Protein AF-A0A952WFM6-F1 (afdb_monomer_lite)

pLDDT: mean 88.0, std 16.61, range [41.28, 98.81]

Foldseek 3Di:
DDDDDDDDDDDDPPDDPPDPPDPDDDPVNVVVVCVVPVPDPPPPPDPPPPPPDPVVVVVVVDQDQLLLLLVLLLLLLVLLVLLLVVLVCVVVVHDCVVSVVVLVVSVVVPVVSPPADNCSSDPVLNPDDSVLSVLLSLLSNQLSLLSVQQNVQDDPGHDDPVSLLLNLLSLLLNVVSCVVSVNPDHPSSVSSLVVSVVVCVVVVHDRQSNDPVSRHHSVCSVVSVVVSVVVVVVVVLVVVLVVLLVVLLVLLLVLLVVCVVCVPDPSVVSLVSNLVSLVVNVVSVHALLDCSNLVSCLVCVVSRDPCCCPPRPRNVRNVVNNVVVVVVVVVVVVVVPPPPVQPPVRVVVCVVCVVHDDDDDDDDD

Secondary structure (DSSP, 8-state):
--PPPP---------------PPPPPHHHHHHHHHHHHT--------------SHHHHHGGGPPPHHHHHHHHHHHHHHHHHHHHHHHHHHTT--GGGTHHHHHHHHHHHHTTSS---GGGSSGGGGS-HHHHHHHHHHHHHHHHHHHHHHTS-TTSPPPHHHHHHHHHHHHHHHHHHHHTT----HHHHHHHHHHHHHHHHHT---GGGSSTTPPPGGGHHHHHHHHHHHHHHHHHHHHHHHHHHHHHHHHHHHHHHHHH-TTS--HHHHHHHHHHHHHHHHTT--TT-HHHHHHHGGGGGGS-HHHHHH-HHHHHHHHHHHHHHHHHHHHHHHHHS-----HHHHHHHHHHTT------PPP-

Radius of gyration: 33.4 Å; chains: 1; bounding box: 87×78×91 Å

Sequence (365 aa):
MPSAPSATASLVEDDVPPDAAEPAPSADALRELTEKFGGNDVSGRISSPRPVSSREDSAVARRTSISLLARRADLCARACDWAIRRHDNQVGGGGFDRVKPEYNMIRDEAATMQPLYVWMIHQETARIARDDWVMLAGCYHNMACAAQLVASFNDGTEAPLDLVELLAEAQSMVRSALGMVEVERDDVQQSLYEWCRDEGRRRRWYLANLSSNEAANPALWGGLKARIAAAADRCEAARSRDKSQQKLLNTIRYHKDQILVDEAADHKRDWTRIESAIQQFLETEGKPSDPRLVDLIVPIADLVPDDLALSAVTFRRILPFVDQRIARENKASQATTGDRAPSPELAEAREMLRGKVAVLIGGEA

Structure (mmCIF, N/CA/C/O backbone):
data_AF-A0A952WFM6-F1
#
_entry.id   AF-A0A952WFM6-F1
#
loop_
_atom_site.group_PDB
_atom_site.id
_atom_site.type_symbol
_atom_site.label_atom_id
_atom_site.label_alt_id
_atom_site.label_comp_id
_atom_site.label_asym_id
_atom_site.label_entity_id
_atom_site.label_seq_id
_atom_site.pdbx_PDB_ins_code
_atom_site.Cartn_x
_atom_site.Cartn_y
_atom_site.Cartn_z
_atom_site.occupancy
_atom_site.B_iso_or_equiv
_atom_site.auth_seq_id
_atom_site.auth_comp_id
_atom_site.auth_asym_id
_atom_site.auth_atom_id
_atom_site.pdbx_PDB_model_num
ATOM 1 N N . MET A 1 1 ? 18.345 52.234 -5.039 1.00 47.91 1 MET A N 1
ATOM 2 C CA . MET A 1 1 ? 16.915 52.283 -5.400 1.00 47.91 1 MET A CA 1
ATOM 3 C C . MET A 1 1 ? 16.796 52.557 -6.891 1.00 47.91 1 MET A C 1
ATOM 5 O O . MET A 1 1 ? 17.027 53.696 -7.278 1.00 47.91 1 MET A O 1
ATOM 9 N N . PRO A 1 2 ? 16.525 51.546 -7.731 1.00 46.44 2 PRO A N 1
ATOM 10 C CA . PRO A 1 2 ? 16.146 51.759 -9.121 1.00 46.44 2 PRO A CA 1
ATOM 11 C C . PRO A 1 2 ? 14.643 51.513 -9.324 1.00 46.44 2 PRO A C 1
ATOM 13 O O . PRO A 1 2 ? 14.087 50.529 -8.839 1.00 46.44 2 PRO A O 1
ATOM 16 N N . SER A 1 3 ? 14.009 52.451 -10.025 1.00 47.97 3 SER A N 1
ATOM 17 C CA . SER A 1 3 ? 12.601 52.452 -10.420 1.00 47.97 3 SER A CA 1
ATOM 18 C C . SER A 1 3 ? 12.262 51.301 -11.367 1.00 47.97 3 SER A C 1
ATOM 20 O O . SER A 1 3 ? 12.980 51.055 -12.335 1.00 47.97 3 SER A O 1
ATOM 22 N N . ALA A 1 4 ? 11.136 50.637 -11.107 1.00 43.59 4 ALA A N 1
ATOM 23 C CA . ALA A 1 4 ? 10.533 49.649 -11.995 1.00 43.59 4 ALA A CA 1
ATOM 24 C C . ALA A 1 4 ? 9.636 50.335 -13.049 1.00 43.59 4 ALA A C 1
ATOM 26 O O . ALA A 1 4 ? 8.930 51.286 -12.702 1.00 43.59 4 ALA A O 1
ATOM 27 N N . PRO A 1 5 ? 9.624 49.874 -14.312 1.00 59.03 5 PRO A N 1
ATOM 28 C CA . PRO A 1 5 ? 8.689 50.358 -15.321 1.00 59.03 5 PRO A CA 1
ATOM 29 C C . PRO A 1 5 ? 7.336 49.629 -15.236 1.00 59.03 5 PRO A C 1
ATOM 31 O O . PRO A 1 5 ? 7.276 48.400 -15.224 1.00 59.03 5 PRO A O 1
ATOM 34 N N . SER A 1 6 ? 6.250 50.408 -15.209 1.00 52.44 6 SER A N 1
ATOM 35 C CA . SER A 1 6 ? 4.871 49.940 -15.400 1.00 52.44 6 SER A CA 1
ATOM 36 C C . SER A 1 6 ? 4.665 49.445 -16.830 1.00 52.44 6 SER A C 1
ATOM 38 O O . SER A 1 6 ? 4.820 50.216 -17.775 1.00 52.44 6 SER A O 1
ATOM 40 N N . ALA A 1 7 ? 4.260 48.185 -16.978 1.00 49.28 7 ALA A N 1
ATOM 41 C CA . ALA A 1 7 ? 3.756 47.630 -18.227 1.00 49.28 7 ALA A CA 1
ATOM 42 C C . ALA A 1 7 ? 2.220 47.643 -18.204 1.00 49.28 7 ALA A C 1
ATOM 44 O O . ALA A 1 7 ? 1.583 46.920 -17.439 1.00 49.28 7 ALA A O 1
ATOM 45 N N . THR A 1 8 ? 1.632 48.502 -19.031 1.00 46.94 8 THR A N 1
ATOM 46 C CA . THR A 1 8 ? 0.207 48.550 -19.361 1.00 46.94 8 THR A CA 1
ATOM 47 C C . THR A 1 8 ? -0.136 47.384 -20.289 1.00 46.94 8 THR A C 1
ATOM 49 O O . THR A 1 8 ? 0.312 47.342 -21.432 1.00 46.94 8 THR A O 1
ATOM 52 N N . ALA A 1 9 ? -0.925 46.429 -19.795 1.00 44.25 9 ALA A N 1
ATOM 53 C CA . ALA A 1 9 ? -1.487 45.352 -20.602 1.00 44.25 9 ALA A CA 1
ATOM 54 C C . ALA A 1 9 ? -2.664 45.893 -21.430 1.00 44.25 9 ALA A C 1
ATOM 56 O O . ALA A 1 9 ? -3.680 46.318 -20.882 1.00 44.25 9 ALA A O 1
ATOM 57 N N . SER A 1 10 ? -2.490 45.900 -22.750 1.00 47.19 10 SER A N 1
ATOM 58 C CA . SER A 1 10 ? -3.531 46.197 -23.731 1.00 47.19 10 SER A CA 1
ATOM 59 C C . SER A 1 10 ? -4.420 44.961 -23.881 1.00 47.19 10 SER A C 1
ATOM 61 O O . SER A 1 10 ? -3.946 43.915 -24.318 1.00 47.19 10 SER A O 1
ATOM 63 N N . LEU A 1 11 ? -5.690 45.079 -23.490 1.00 41.91 11 LEU A N 1
ATOM 64 C CA . LEU A 1 11 ? -6.739 44.106 -23.794 1.00 41.91 11 LEU A CA 1
ATOM 65 C C . LEU A 1 11 ? -6.953 44.090 -25.312 1.00 41.91 11 LEU A C 1
ATOM 67 O O . LEU A 1 11 ? -7.326 45.105 -25.896 1.00 41.91 11 LEU A O 1
ATOM 71 N N . VAL A 1 12 ? -6.655 42.954 -25.935 1.00 50.19 12 VAL A N 1
ATOM 72 C CA . VAL A 1 12 ? -7.069 42.633 -27.301 1.00 50.19 12 VAL A CA 1
ATOM 73 C C . VAL A 1 12 ? -8.461 42.024 -27.177 1.00 50.19 12 VAL A C 1
ATOM 75 O O . VAL A 1 12 ? -8.628 40.998 -26.522 1.00 50.19 12 VAL A O 1
ATOM 78 N N . GLU A 1 13 ? -9.462 42.713 -27.719 1.00 46.69 13 GLU A N 1
ATOM 79 C CA . GLU A 1 13 ? -10.817 42.190 -27.878 1.00 46.69 13 GLU A CA 1
ATOM 80 C C . GLU A 1 13 ? -10.778 41.106 -28.963 1.00 46.69 13 GLU A C 1
ATOM 82 O O . GLU A 1 13 ? -10.537 41.400 -30.134 1.00 46.69 13 GLU A O 1
ATOM 87 N N . ASP A 1 14 ? -10.947 39.848 -28.553 1.00 46.69 14 ASP A N 1
ATOM 88 C CA . ASP A 1 14 ? -11.140 38.723 -29.464 1.00 46.69 14 ASP A CA 1
ATOM 89 C C . ASP A 1 14 ? -12.518 38.844 -30.130 1.00 46.69 14 ASP A C 1
ATOM 91 O O . ASP A 1 14 ? -13.566 38.813 -29.480 1.00 46.69 14 ASP A O 1
ATOM 95 N N . ASP A 1 15 ? -12.481 38.994 -31.450 1.00 49.62 15 ASP A N 1
ATOM 96 C CA . ASP A 1 15 ? -13.613 39.042 -32.367 1.00 49.62 15 ASP A CA 1
ATOM 97 C C . ASP A 1 15 ? -14.261 37.643 -32.421 1.00 49.62 15 ASP A C 1
ATOM 99 O O . ASP A 1 15 ? -13.806 36.742 -33.132 1.00 49.62 15 ASP A O 1
ATOM 103 N N . VAL A 1 16 ? -15.280 37.418 -31.585 1.00 55.66 16 VAL A N 1
ATOM 104 C CA . VAL A 1 16 ? -16.056 36.170 -31.558 1.00 55.66 16 VAL A CA 1
ATOM 105 C C . VAL A 1 16 ? -16.925 36.121 -32.820 1.00 55.66 16 VAL A C 1
ATOM 107 O O . VAL A 1 16 ? -17.821 36.959 -32.963 1.00 55.66 16 VAL A O 1
ATOM 110 N N . PRO A 1 17 ? -16.713 35.159 -33.739 1.00 57.59 17 PRO A N 1
ATOM 111 C CA . PRO A 1 17 ? -17.542 35.051 -34.929 1.00 57.59 17 PRO A CA 1
ATOM 112 C C . PRO A 1 17 ? -18.996 34.765 -34.523 1.00 57.59 17 PRO A C 1
ATOM 114 O O . PRO A 1 17 ? -19.233 33.958 -33.619 1.00 57.59 17 PRO A O 1
ATOM 117 N N . PRO A 1 18 ? -19.977 35.416 -35.170 1.00 55.03 18 PRO A N 1
ATOM 118 C CA . PRO A 1 18 ? -21.377 35.263 -34.823 1.00 55.03 18 PRO A CA 1
ATOM 119 C C . PRO A 1 18 ? -21.823 33.814 -35.025 1.00 55.03 18 PRO A C 1
ATOM 121 O O . PRO A 1 18 ? -21.730 33.266 -36.122 1.00 55.03 18 PRO A O 1
ATOM 124 N N . ASP A 1 19 ? -22.286 33.246 -33.915 1.00 53.94 19 ASP A N 1
ATOM 125 C CA . ASP A 1 19 ? -23.174 32.099 -33.739 1.00 53.94 19 ASP A CA 1
ATOM 126 C C . ASP A 1 19 ? -23.734 31.536 -35.059 1.00 53.94 19 ASP A C 1
ATOM 128 O O . ASP A 1 19 ? -24.763 31.975 -35.584 1.00 53.94 19 ASP A O 1
ATOM 132 N N . ALA A 1 20 ? -23.019 30.559 -35.622 1.00 55.38 20 ALA A N 1
ATOM 133 C CA . ALA A 1 20 ? -23.502 29.752 -36.730 1.00 55.38 20 ALA A CA 1
ATOM 134 C C . ALA A 1 20 ? -24.535 28.765 -36.178 1.00 55.38 20 ALA A C 1
ATOM 136 O O . ALA A 1 20 ? -24.240 27.590 -35.964 1.00 55.38 20 ALA A O 1
ATOM 137 N N . ALA A 1 21 ? -25.741 29.269 -35.914 1.00 58.66 21 ALA A N 1
ATOM 138 C CA . ALA A 1 21 ? -26.891 28.446 -35.588 1.00 58.66 21 ALA A CA 1
ATOM 139 C C . ALA A 1 21 ? -27.056 27.386 -36.684 1.00 58.66 21 ALA A C 1
ATOM 141 O O . ALA A 1 21 ? -27.315 27.716 -37.847 1.00 58.66 21 ALA A O 1
ATOM 142 N N . GLU A 1 22 ? -26.864 26.116 -36.318 1.00 60.34 22 GLU A N 1
ATOM 143 C CA . GLU A 1 22 ? -27.119 24.994 -37.215 1.00 60.34 22 GLU A CA 1
ATOM 144 C C . GLU A 1 22 ? -28.540 25.134 -37.780 1.00 60.34 22 GLU A C 1
ATOM 146 O O . GLU A 1 22 ? -29.498 25.307 -37.014 1.00 60.34 22 GLU A O 1
ATOM 151 N N . PRO A 1 23 ? -28.712 25.109 -39.114 1.00 75.38 23 PRO A N 1
ATOM 152 C CA . PRO A 1 23 ? -30.033 25.213 -39.700 1.00 75.38 23 PRO A CA 1
ATOM 153 C C . PRO A 1 23 ? -30.874 24.030 -39.223 1.00 75.38 23 PRO A C 1
ATOM 155 O O . PRO A 1 23 ? -30.437 22.879 -39.276 1.00 75.38 23 PRO A O 1
ATOM 158 N N . ALA A 1 24 ? -32.089 24.325 -38.758 1.00 75.69 24 ALA A N 1
ATOM 159 C CA . ALA A 1 24 ? -33.035 23.301 -38.343 1.00 75.69 24 ALA A CA 1
ATOM 160 C C . ALA A 1 24 ? -33.171 22.236 -39.450 1.00 75.69 24 ALA A C 1
ATOM 162 O O . ALA A 1 24 ? -33.253 22.597 -40.632 1.00 75.69 24 ALA A O 1
ATOM 163 N N . PRO A 1 25 ? -33.187 20.938 -39.095 1.00 80.12 25 PRO A N 1
ATOM 164 C CA . PRO A 1 25 ? -33.283 19.869 -40.077 1.00 80.12 25 PRO A CA 1
ATOM 165 C C . PRO A 1 25 ? -34.523 20.080 -40.945 1.00 80.12 25 PRO A C 1
ATOM 167 O O . PRO A 1 25 ? -35.609 20.386 -40.444 1.00 80.12 25 PRO A O 1
ATOM 170 N N . SER A 1 26 ? -34.352 19.946 -42.260 1.00 89.00 26 SER A N 1
ATOM 171 C CA . SER A 1 26 ? -35.448 20.155 -43.198 1.00 89.00 26 SER A CA 1
ATOM 172 C C . SER A 1 26 ? -36.565 19.140 -42.949 1.00 89.00 26 SER A C 1
ATOM 174 O O . SER A 1 26 ? -36.329 18.000 -42.536 1.00 89.00 26 SER A O 1
ATOM 176 N N . ALA A 1 27 ? -37.804 19.548 -43.226 1.00 86.12 27 ALA A N 1
ATOM 177 C CA . ALA A 1 27 ? -38.962 18.666 -43.112 1.00 86.12 27 ALA A CA 1
ATOM 178 C C . ALA A 1 27 ? -38.793 17.383 -43.947 1.00 86.12 27 ALA A C 1
ATOM 180 O O . ALA A 1 27 ? -39.256 16.325 -43.529 1.00 86.12 27 ALA A O 1
ATOM 181 N N . ASP A 1 28 ? -38.073 17.459 -45.070 1.00 86.00 28 ASP A N 1
ATOM 182 C CA . ASP A 1 28 ? -37.766 16.308 -45.922 1.00 86.00 28 ASP A CA 1
ATOM 183 C C . ASP A 1 28 ? -36.762 15.349 -45.271 1.00 86.00 28 ASP A C 1
ATOM 185 O O . ASP A 1 28 ? -36.979 14.141 -45.316 1.00 86.00 28 ASP A O 1
ATOM 189 N N . ALA A 1 29 ? -35.738 15.855 -44.570 1.00 83.12 29 ALA A N 1
ATOM 190 C CA . ALA A 1 29 ? -34.803 15.012 -43.819 1.00 83.12 29 ALA A CA 1
ATOM 191 C C . ALA A 1 29 ? -35.505 14.266 -42.671 1.00 83.12 29 ALA A C 1
ATOM 193 O O . ALA A 1 29 ? -35.225 13.095 -42.411 1.00 83.12 29 ALA A O 1
ATOM 194 N N . LEU A 1 30 ? -36.470 14.917 -42.009 1.00 81.62 30 LEU A N 1
ATOM 195 C CA . LEU A 1 30 ? -37.310 14.272 -40.996 1.00 81.62 30 LEU A CA 1
ATOM 196 C C . LEU A 1 30 ? -38.254 13.232 -41.612 1.00 81.62 30 LEU A C 1
ATOM 198 O O . LEU A 1 30 ? -38.471 12.172 -41.019 1.00 81.62 30 LEU A O 1
ATOM 202 N N . ARG A 1 31 ? -38.790 13.495 -42.808 1.00 84.00 31 ARG A N 1
ATOM 203 C CA . ARG A 1 31 ? -39.655 12.556 -43.535 1.00 84.00 31 ARG A CA 1
ATOM 204 C C . ARG A 1 31 ? -38.891 11.315 -43.983 1.00 84.00 31 ARG A C 1
ATOM 206 O O . ARG A 1 31 ? -39.376 10.211 -43.764 1.00 84.00 31 ARG A O 1
ATOM 213 N N . GLU A 1 32 ? -37.677 11.491 -44.499 1.00 85.00 32 GLU A N 1
ATOM 214 C CA . GLU A 1 32 ? -36.798 10.402 -44.930 1.00 85.00 32 GLU A CA 1
ATOM 215 C C . GLU A 1 32 ? -36.368 9.524 -43.743 1.00 85.00 32 GLU A C 1
ATOM 217 O O . GLU A 1 32 ? -36.378 8.297 -43.838 1.00 85.00 32 GLU A O 1
ATOM 222 N N . LEU A 1 33 ? -36.087 10.123 -42.577 1.00 78.50 33 LEU A N 1
ATOM 223 C CA . LEU A 1 33 ? -35.848 9.361 -41.346 1.00 78.50 33 LEU A CA 1
ATOM 224 C C . LEU A 1 33 ? -37.097 8.577 -40.915 1.00 78.50 33 LEU A C 1
ATOM 226 O O . LEU A 1 33 ? -37.006 7.412 -40.531 1.00 78.50 33 LEU A O 1
ATOM 230 N N . THR A 1 34 ? -38.272 9.199 -41.001 1.00 78.62 34 THR A N 1
ATOM 231 C CA . THR A 1 34 ? -39.536 8.574 -40.589 1.00 78.62 34 THR A CA 1
ATOM 232 C C . THR A 1 34 ? -39.931 7.430 -41.524 1.00 78.62 34 THR A C 1
ATOM 234 O O . THR A 1 34 ? -40.381 6.396 -41.044 1.00 78.62 34 THR A O 1
ATOM 237 N N . GLU A 1 35 ? -39.706 7.543 -42.833 1.00 83.75 35 GLU A N 1
ATOM 238 C CA . GLU A 1 35 ? -39.921 6.439 -43.781 1.00 83.75 35 GLU A CA 1
ATOM 239 C C . GLU A 1 35 ? -38.906 5.309 -43.582 1.00 83.75 35 GLU A C 1
ATOM 241 O O . GLU A 1 35 ? -39.266 4.132 -43.616 1.00 83.75 35 GLU A O 1
ATOM 246 N N . LYS A 1 36 ? -37.647 5.651 -43.287 1.00 78.94 36 LYS A N 1
ATOM 247 C CA . LYS A 1 36 ? -36.573 4.672 -43.083 1.00 78.94 36 LYS A CA 1
ATOM 248 C C . LYS A 1 36 ? -36.727 3.856 -41.797 1.00 78.94 36 LYS A C 1
ATOM 250 O O . LYS A 1 36 ? -36.257 2.721 -41.745 1.00 78.94 36 LYS A O 1
ATOM 255 N N . PHE A 1 37 ? -37.392 4.400 -40.776 1.00 70.69 37 PHE A N 1
ATOM 256 C CA . PHE A 1 37 ? -37.612 3.721 -39.491 1.00 70.69 37 PHE A CA 1
ATOM 257 C C . PHE A 1 37 ? -39.075 3.340 -39.210 1.00 70.69 37 PHE A C 1
ATOM 259 O O . PHE A 1 37 ? -39.320 2.506 -38.340 1.00 70.69 37 PHE A O 1
ATOM 266 N N . GLY A 1 38 ? -40.043 3.890 -39.945 1.00 65.06 38 GLY A N 1
ATOM 267 C CA . GLY A 1 38 ? -41.478 3.654 -39.747 1.00 65.06 38 GLY A CA 1
ATOM 268 C C . GLY A 1 38 ? -41.997 2.332 -40.319 1.00 65.06 38 GLY A C 1
ATOM 269 O O . GLY A 1 38 ? -43.093 1.910 -39.964 1.00 65.06 38 GLY A O 1
ATOM 270 N N . GLY A 1 39 ? -41.216 1.665 -41.175 1.00 55.06 39 GLY A N 1
ATOM 271 C CA . GLY A 1 39 ? -41.575 0.384 -41.796 1.00 55.06 39 GLY A CA 1
ATOM 272 C C . GLY A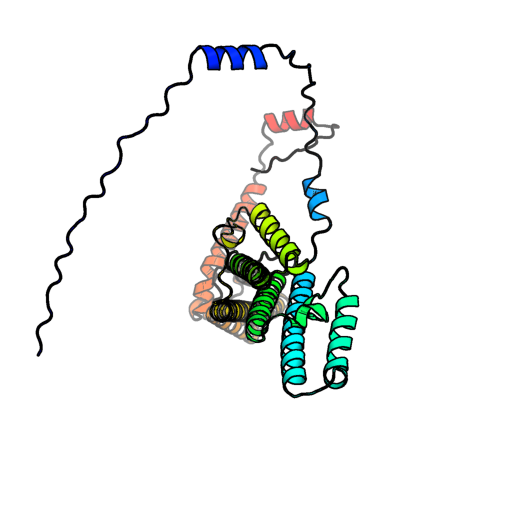 1 39 ? -41.103 -0.867 -41.049 1.00 55.06 39 GLY A C 1
ATOM 273 O O . GLY A 1 39 ? -41.352 -1.975 -41.521 1.00 55.06 39 GLY A O 1
ATOM 274 N N . ASN A 1 40 ? -40.415 -0.734 -39.912 1.00 50.47 40 ASN A N 1
ATOM 275 C CA . ASN A 1 40 ? -40.002 -1.907 -39.150 1.00 50.47 40 ASN A CA 1
ATOM 276 C C . ASN A 1 40 ? -41.183 -2.437 -38.337 1.00 50.47 40 ASN A C 1
ATOM 278 O O . ASN A 1 40 ? -41.489 -1.923 -37.261 1.00 50.47 40 ASN A O 1
ATOM 282 N N . ASP A 1 41 ? -41.780 -3.521 -38.839 1.00 49.53 41 ASP A N 1
ATOM 283 C CA . ASP A 1 41 ? -42.371 -4.567 -38.010 1.00 49.53 41 ASP A CA 1
ATOM 284 C C . ASP A 1 41 ? -41.445 -4.785 -36.811 1.00 49.53 41 ASP A C 1
ATOM 286 O O . ASP A 1 41 ? -40.357 -5.367 -36.917 1.00 49.53 41 ASP A O 1
ATOM 290 N N . VAL A 1 42 ? -41.853 -4.258 -35.658 1.00 47.09 42 VAL A N 1
ATOM 291 C CA . VAL A 1 42 ? -41.215 -4.554 -34.385 1.00 47.09 42 VAL A CA 1
ATOM 292 C C . VAL A 1 42 ? -41.512 -6.022 -34.151 1.00 47.09 42 VAL A C 1
ATOM 294 O O . VAL A 1 42 ? -42.553 -6.382 -33.606 1.00 47.09 42 VAL A O 1
ATOM 297 N N . SER A 1 43 ? -40.613 -6.878 -34.646 1.00 47.00 43 SER A N 1
ATOM 298 C CA . SER A 1 43 ? -40.584 -8.300 -34.346 1.00 47.00 43 SER A CA 1
ATOM 299 C C . SER A 1 43 ? -40.893 -8.433 -32.866 1.00 47.00 43 SER A C 1
ATOM 301 O O . SER A 1 43 ? -40.167 -7.865 -32.044 1.00 47.00 43 SER A O 1
ATOM 303 N N . GLY A 1 44 ? -42.006 -9.104 -32.557 1.00 46.50 44 GLY A N 1
ATOM 304 C CA . GLY A 1 44 ? -42.485 -9.377 -31.210 1.00 46.50 44 GLY A CA 1
ATOM 305 C C . GLY A 1 44 ? -41.486 -10.249 -30.462 1.00 46.50 44 GLY A C 1
ATOM 306 O O . GLY A 1 44 ? -41.753 -11.409 -30.159 1.00 46.50 44 GLY A O 1
ATOM 307 N N . ARG A 1 45 ? -40.310 -9.694 -30.166 1.00 43.41 45 ARG A N 1
ATOM 308 C CA . ARG A 1 45 ? -39.394 -10.184 -29.157 1.00 43.41 45 ARG A CA 1
ATOM 309 C C . ARG A 1 45 ? -40.116 -9.979 -27.849 1.00 43.41 45 ARG A C 1
ATOM 311 O O . ARG A 1 45 ? -40.033 -8.928 -27.229 1.00 43.41 45 ARG A O 1
ATOM 318 N N . ILE A 1 46 ? -40.873 -11.015 -27.508 1.00 45.50 46 ILE A N 1
ATOM 319 C CA . ILE A 1 46 ? -41.059 -11.542 -26.169 1.00 45.50 46 ILE A CA 1
ATOM 320 C C . ILE A 1 46 ? -40.071 -10.836 -25.235 1.00 45.50 46 ILE A C 1
ATOM 322 O O . ILE A 1 46 ? -38.877 -11.149 -25.228 1.00 45.50 46 ILE A O 1
ATOM 326 N N . SER A 1 47 ? -40.572 -9.853 -24.486 1.00 47.41 47 SER A N 1
ATOM 327 C CA . SER A 1 47 ? -39.925 -9.320 -23.291 1.00 47.41 47 SER A CA 1
A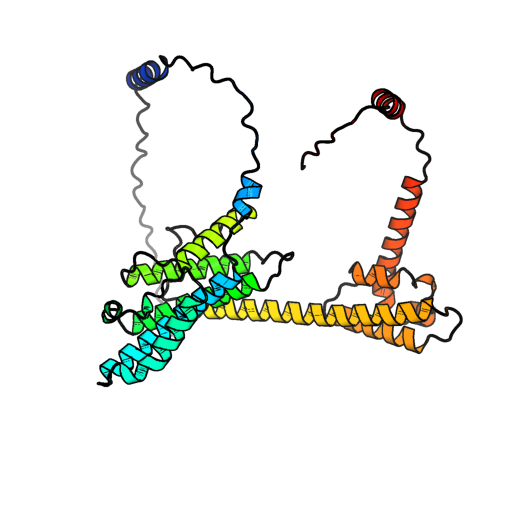TOM 328 C C . SER A 1 47 ? -39.905 -10.431 -22.247 1.00 47.41 47 SER A C 1
ATOM 330 O O . SER A 1 47 ? -40.564 -10.360 -21.216 1.00 47.41 47 SER A O 1
ATOM 332 N N . SER A 1 48 ? -39.183 -11.512 -22.529 1.00 47.69 48 SER A N 1
ATOM 333 C CA . SER A 1 48 ? -38.685 -12.366 -21.476 1.00 47.69 48 SER A CA 1
ATOM 334 C C . SER A 1 48 ? -37.693 -11.488 -20.727 1.00 47.69 48 SER A C 1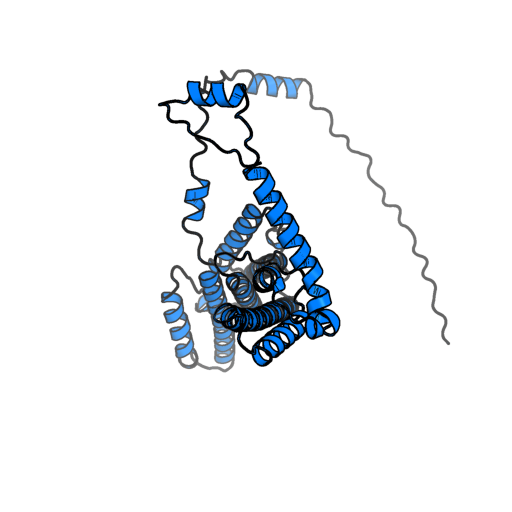
ATOM 336 O O . SER A 1 48 ? -36.750 -11.004 -21.366 1.00 47.69 48 SER A O 1
ATOM 338 N N . PRO A 1 49 ? -37.887 -11.225 -19.422 1.00 49.59 49 PRO A N 1
ATOM 339 C CA . PRO A 1 49 ? -36.844 -10.611 -18.623 1.00 49.59 49 PRO A CA 1
ATOM 340 C C . PRO A 1 49 ? -35.600 -11.451 -18.860 1.00 49.59 49 PRO A C 1
ATOM 342 O O . PRO A 1 49 ? -35.572 -12.645 -18.553 1.00 49.59 49 PRO A O 1
ATOM 345 N N . ARG A 1 50 ? -34.612 -10.850 -19.528 1.00 44.56 50 ARG A N 1
ATOM 346 C CA . ARG A 1 50 ? -33.314 -11.477 -19.706 1.00 44.56 50 ARG A CA 1
ATOM 347 C C . ARG A 1 50 ? -32.885 -11.771 -18.274 1.00 44.56 50 ARG A C 1
ATOM 349 O O . ARG A 1 50 ? -32.812 -10.805 -17.509 1.00 44.56 50 ARG A O 1
ATOM 356 N N . PRO A 1 51 ? -32.726 -13.047 -17.871 1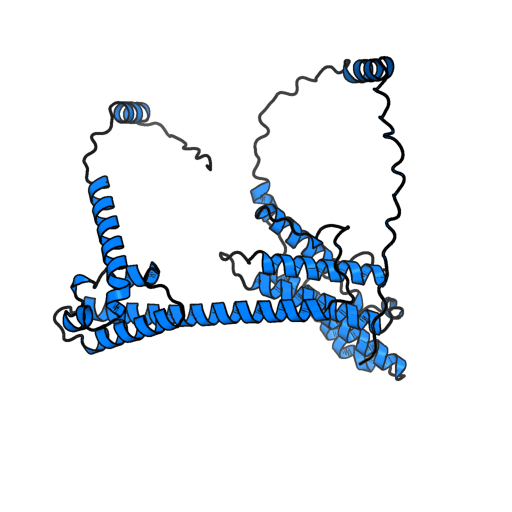.00 49.84 51 PRO A N 1
ATOM 357 C CA . PRO A 1 51 ? -32.291 -13.335 -16.520 1.00 49.84 51 PRO A CA 1
ATOM 358 C C . PRO A 1 51 ? -31.065 -12.465 -16.307 1.00 49.84 51 PRO A C 1
ATOM 360 O O . PRO A 1 51 ? -30.195 -12.417 -17.187 1.00 49.84 51 PRO A O 1
ATOM 363 N N . VAL A 1 52 ? -31.056 -11.703 -15.213 1.00 51.47 52 VAL A N 1
ATOM 364 C CA . VAL A 1 52 ? -29.872 -10.990 -14.740 1.00 51.47 52 VAL A CA 1
ATOM 365 C C . VAL A 1 52 ? -28.902 -12.098 -14.342 1.00 51.47 52 VAL A C 1
ATOM 367 O O . VAL A 1 52 ? -28.778 -12.486 -13.190 1.00 51.47 52 VAL A O 1
ATOM 370 N N . SER A 1 53 ? -28.354 -12.766 -15.355 1.00 46.06 53 SER A N 1
ATOM 371 C CA . SER A 1 53 ? -27.431 -13.867 -15.222 1.00 46.06 53 SER A CA 1
ATOM 372 C C . SER A 1 53 ? -26.217 -13.238 -14.576 1.00 46.06 53 SER A C 1
ATOM 374 O O . SER A 1 53 ? -25.643 -12.350 -15.211 1.00 46.06 53 SER A O 1
ATOM 376 N N . SER A 1 54 ? -25.932 -13.566 -13.313 1.00 50.81 54 SER A N 1
ATOM 377 C CA . SER A 1 54 ? -24.712 -14.236 -12.804 1.00 50.81 54 SER A CA 1
ATOM 378 C C . SER A 1 54 ? -23.377 -14.030 -13.554 1.00 50.81 54 SER A C 1
ATOM 380 O O . SER A 1 54 ? -22.427 -14.798 -13.417 1.00 50.81 54 SER A O 1
ATOM 382 N N . ARG A 1 55 ? -23.278 -12.988 -14.374 1.00 48.41 55 ARG A N 1
ATOM 383 C CA . ARG A 1 55 ? -22.165 -12.653 -15.258 1.00 48.41 55 ARG A CA 1
ATOM 384 C C . ARG A 1 55 ? -21.194 -11.721 -14.549 1.00 48.41 55 ARG A C 1
ATOM 386 O O . ARG A 1 55 ? -20.016 -11.745 -14.883 1.00 48.41 55 ARG A O 1
ATOM 393 N N . GLU A 1 56 ? -21.666 -10.973 -13.552 1.00 51.75 56 GLU A N 1
ATOM 394 C CA . GLU A 1 56 ? -20.800 -10.241 -12.625 1.00 51.75 56 GLU A CA 1
ATOM 395 C C . GLU A 1 56 ? -20.010 -11.219 -11.743 1.00 51.75 56 GLU A C 1
ATOM 397 O O . GLU A 1 56 ? -18.786 -11.118 -11.698 1.00 51.75 56 GLU A O 1
ATOM 402 N N . ASP A 1 57 ? -20.645 -12.272 -11.217 1.00 48.97 57 ASP A N 1
ATOM 403 C CA . ASP A 1 57 ? -19.956 -13.296 -10.411 1.00 48.97 57 ASP A CA 1
ATOM 404 C C . ASP A 1 57 ? -18.925 -14.112 -11.209 1.00 48.97 57 ASP A C 1
ATOM 406 O O . ASP A 1 57 ? -17.882 -14.506 -10.688 1.00 48.97 57 ASP A O 1
ATOM 410 N N . SER A 1 58 ? -19.168 -14.341 -12.505 1.00 48.88 58 SER A N 1
ATOM 411 C CA . SER A 1 58 ? -18.224 -15.062 -13.372 1.00 48.88 58 SER A CA 1
ATOM 412 C C . SER A 1 58 ? -17.088 -14.170 -13.906 1.00 48.88 58 SER A C 1
ATOM 414 O O . SER A 1 58 ? -16.014 -14.674 -14.227 1.00 48.88 58 SER A O 1
ATOM 416 N N . ALA A 1 59 ? -17.274 -12.845 -13.963 1.00 51.91 59 ALA A N 1
ATOM 417 C CA . ALA A 1 59 ? -16.239 -11.897 -14.392 1.00 51.91 59 ALA A CA 1
ATOM 418 C C . ALA A 1 59 ? -15.175 -11.641 -13.310 1.00 51.91 59 ALA A C 1
ATOM 420 O O . ALA A 1 59 ? -14.016 -11.389 -13.637 1.00 51.91 59 ALA A O 1
ATOM 421 N N . VAL A 1 60 ? -15.526 -11.799 -12.029 1.00 53.69 60 VAL A N 1
ATOM 422 C CA . VAL A 1 60 ? -14.551 -11.802 -10.922 1.00 53.69 60 VAL A CA 1
ATOM 423 C C . VAL A 1 60 ? -13.556 -12.972 -11.056 1.00 53.69 60 VAL A C 1
ATOM 425 O O . VAL A 1 60 ? -12.436 -12.910 -10.550 1.00 53.69 60 VAL A O 1
ATOM 428 N N . ALA A 1 61 ? -13.909 -14.026 -11.799 1.00 49.62 61 ALA A N 1
ATOM 429 C CA . ALA A 1 61 ? -13.298 -15.341 -11.662 1.00 49.62 61 ALA A CA 1
ATOM 430 C C . ALA A 1 61 ? -11.860 -15.531 -12.186 1.00 49.62 61 ALA A C 1
ATOM 432 O O . ALA A 1 61 ? -11.330 -16.609 -11.938 1.00 49.62 61 ALA A O 1
ATOM 433 N N . ARG A 1 62 ? -11.179 -14.583 -12.858 1.00 64.56 62 ARG A N 1
ATOM 434 C CA . ARG A 1 62 ? -9.732 -14.735 -13.202 1.00 64.56 62 ARG A CA 1
ATOM 435 C C . ARG A 1 62 ? -8.963 -13.417 -13.324 1.00 64.56 62 ARG A C 1
ATOM 437 O O . ARG A 1 62 ? -8.136 -13.264 -14.222 1.00 64.56 62 ARG A O 1
ATOM 444 N N . ARG A 1 63 ? -9.218 -12.443 -12.451 1.00 81.38 63 ARG A N 1
ATOM 445 C CA . ARG A 1 63 ? -8.393 -11.226 -12.443 1.00 81.38 63 ARG A CA 1
ATOM 446 C C . ARG A 1 63 ? -6.965 -11.595 -12.035 1.00 81.38 63 ARG A C 1
ATOM 448 O O . ARG A 1 63 ? -6.759 -12.260 -11.020 1.00 81.38 63 ARG A O 1
ATOM 455 N N . THR A 1 64 ? -5.978 -11.188 -12.830 1.00 91.00 64 THR A N 1
ATOM 456 C CA . THR A 1 64 ? -4.570 -11.374 -12.467 1.00 91.00 64 THR A CA 1
ATOM 457 C C . THR A 1 64 ? -4.317 -10.683 -11.131 1.00 91.00 64 THR A C 1
ATOM 459 O O . THR A 1 64 ? -4.667 -9.515 -10.961 1.00 91.00 64 THR A O 1
ATOM 462 N N . SER A 1 65 ? -3.726 -11.405 -10.177 1.00 93.81 65 SER A N 1
ATOM 463 C CA . SER A 1 65 ? -3.399 -10.845 -8.865 1.00 93.81 65 SER A CA 1
ATOM 464 C C . SER A 1 65 ? -2.517 -9.604 -9.022 1.00 93.81 65 SER A C 1
ATOM 466 O O . SER A 1 65 ? -1.505 -9.643 -9.728 1.00 93.81 65 SER A O 1
ATOM 468 N N . ILE A 1 66 ? -2.870 -8.521 -8.326 1.00 95.69 66 ILE A N 1
ATOM 469 C CA . ILE A 1 66 ? -2.081 -7.283 -8.322 1.00 95.69 66 ILE A CA 1
ATOM 470 C C . ILE A 1 66 ? -0.643 -7.533 -7.841 1.00 95.69 66 ILE A C 1
ATOM 472 O O . ILE A 1 66 ? 0.294 -6.962 -8.390 1.00 95.69 66 ILE A O 1
ATOM 476 N N . SER A 1 67 ? -0.439 -8.474 -6.914 1.00 95.88 67 SER A N 1
ATOM 477 C CA . SER A 1 67 ? 0.889 -8.890 -6.448 1.00 95.88 67 SER A CA 1
ATOM 478 C C . SER A 1 67 ? 1.729 -9.521 -7.562 1.00 95.88 67 SER A C 1
ATOM 480 O O . SER A 1 67 ? 2.936 -9.296 -7.635 1.00 95.88 67 SER A O 1
ATOM 482 N N . LEU A 1 68 ? 1.106 -10.299 -8.455 1.00 95.88 68 LEU A N 1
ATOM 483 C CA . LEU A 1 68 ? 1.789 -10.858 -9.624 1.00 95.88 68 LEU A CA 1
ATOM 484 C C . LEU A 1 68 ? 2.131 -9.756 -10.634 1.00 95.88 68 LEU A C 1
ATOM 486 O O . LEU A 1 68 ? 3.239 -9.749 -11.166 1.00 95.88 68 LEU A O 1
ATOM 490 N N . LEU A 1 69 ? 1.220 -8.809 -10.870 1.00 97.25 69 LEU A N 1
ATOM 491 C CA . LEU A 1 69 ? 1.478 -7.667 -11.754 1.00 97.25 69 LEU A CA 1
ATOM 492 C C . LEU A 1 69 ? 2.609 -6.773 -11.228 1.00 97.25 69 LEU A C 1
ATOM 494 O O . LEU A 1 69 ? 3.470 -6.378 -12.010 1.00 97.25 69 LEU A O 1
ATOM 498 N N . ALA A 1 70 ? 2.672 -6.535 -9.915 1.00 97.81 70 ALA A N 1
ATOM 499 C CA . ALA A 1 70 ? 3.769 -5.808 -9.279 1.00 97.81 70 ALA A CA 1
ATOM 500 C C . ALA A 1 70 ? 5.123 -6.497 -9.517 1.00 97.81 70 ALA A C 1
ATOM 502 O O . ALA A 1 70 ? 6.081 -5.852 -9.935 1.00 97.81 70 ALA A O 1
ATOM 503 N N . ARG A 1 71 ? 5.190 -7.826 -9.333 1.00 97.94 71 ARG A N 1
ATOM 504 C CA . ARG A 1 71 ? 6.406 -8.615 -9.608 1.00 97.94 71 ARG A CA 1
ATOM 505 C C . ARG A 1 71 ? 6.817 -8.576 -11.081 1.00 97.94 71 ARG A C 1
ATOM 507 O O . ARG A 1 71 ? 8.003 -8.483 -11.378 1.00 97.94 71 ARG A O 1
ATOM 514 N N . ARG A 1 72 ? 5.852 -8.631 -12.005 1.00 98.38 72 ARG A N 1
ATOM 515 C CA . ARG A 1 72 ? 6.121 -8.502 -13.446 1.00 98.38 72 ARG A CA 1
ATOM 516 C C . ARG A 1 72 ? 6.686 -7.121 -13.787 1.00 98.38 72 ARG A C 1
ATOM 518 O O . ARG A 1 72 ? 7.685 -7.044 -14.492 1.00 98.38 72 ARG A O 1
ATOM 525 N N . ALA A 1 73 ? 6.091 -6.055 -13.251 1.00 98.50 73 ALA A N 1
ATOM 526 C CA . ALA A 1 73 ? 6.563 -4.686 -13.450 1.00 98.50 73 ALA A CA 1
ATOM 527 C C . ALA A 1 73 ? 7.976 -4.469 -12.881 1.00 98.50 73 ALA A C 1
ATOM 529 O O . ALA A 1 73 ? 8.797 -3.819 -13.524 1.00 98.50 73 ALA A O 1
ATOM 530 N N . ASP A 1 74 ? 8.283 -5.059 -11.721 1.00 98.56 74 ASP A N 1
ATOM 531 C CA . ASP A 1 74 ? 9.630 -5.035 -11.141 1.00 98.56 74 ASP A CA 1
ATOM 532 C C . ASP A 1 74 ? 10.657 -5.729 -12.049 1.00 98.56 74 ASP A C 1
ATOM 534 O O . ASP A 1 74 ? 11.726 -5.177 -12.320 1.00 98.56 74 ASP A O 1
ATOM 538 N N . LEU A 1 75 ? 10.323 -6.909 -12.584 1.00 98.50 75 LEU A N 1
ATOM 539 C CA . LEU A 1 75 ? 11.204 -7.605 -13.519 1.00 98.50 75 LEU A CA 1
ATOM 540 C C . LEU A 1 75 ? 11.444 -6.777 -14.793 1.00 98.50 75 LEU A C 1
ATOM 542 O O . LEU A 1 75 ? 12.575 -6.717 -15.272 1.00 98.50 75 LEU A O 1
ATOM 546 N N . CYS A 1 76 ? 10.416 -6.098 -15.310 1.00 98.56 76 CYS A N 1
ATOM 547 C CA . CYS A 1 76 ? 10.544 -5.162 -16.428 1.00 98.56 76 CYS A CA 1
ATOM 548 C C . CYS A 1 76 ? 11.471 -3.979 -16.094 1.00 98.56 76 CYS A C 1
ATOM 550 O O . CYS A 1 76 ? 12.313 -3.626 -16.918 1.00 98.56 76 CYS A O 1
ATOM 552 N N . ALA A 1 77 ? 11.390 -3.411 -14.884 1.00 98.62 77 ALA A N 1
ATOM 553 C CA . ALA A 1 77 ? 12.303 -2.354 -14.437 1.00 98.62 77 ALA A CA 1
ATOM 554 C C . ALA A 1 77 ? 13.762 -2.840 -14.423 1.00 98.62 77 ALA A C 1
ATOM 556 O O . ALA A 1 77 ? 14.636 -2.215 -15.025 1.00 98.62 77 ALA A O 1
ATOM 557 N N . ARG A 1 78 ? 14.013 -4.016 -13.831 1.00 98.50 78 ARG A N 1
ATOM 558 C CA . ARG A 1 78 ? 15.344 -4.648 -13.818 1.00 98.50 78 ARG A CA 1
ATOM 559 C C . ARG A 1 78 ? 15.845 -4.995 -15.221 1.00 98.50 78 ARG A C 1
ATOM 561 O O . ARG A 1 78 ? 17.049 -4.942 -15.472 1.00 98.50 78 ARG A O 1
ATOM 568 N N . ALA A 1 79 ? 14.943 -5.330 -16.140 1.00 98.38 79 ALA A N 1
ATOM 569 C CA . ALA A 1 79 ? 15.276 -5.577 -17.537 1.00 98.38 79 ALA A CA 1
ATOM 570 C C . ALA A 1 79 ? 15.679 -4.297 -18.285 1.00 98.38 79 ALA A C 1
ATOM 572 O O . ALA A 1 79 ? 16.625 -4.341 -19.074 1.00 98.38 79 ALA A O 1
ATOM 573 N N . CYS A 1 80 ? 15.050 -3.155 -17.993 1.00 98.44 80 CYS A N 1
ATOM 574 C CA . CYS A 1 80 ? 15.526 -1.852 -18.464 1.00 98.44 80 CYS A CA 1
ATOM 575 C C . CYS A 1 80 ? 16.919 -1.529 -17.897 1.00 98.44 80 CYS A C 1
ATOM 577 O O . CYS A 1 80 ? 17.808 -1.148 -18.654 1.00 98.44 80 CYS A O 1
ATOM 579 N N . ASP A 1 81 ? 17.156 -1.759 -16.600 1.00 98.44 81 ASP A N 1
ATOM 580 C CA . ASP A 1 81 ? 18.479 -1.547 -15.990 1.00 98.44 81 ASP A CA 1
ATOM 581 C C . ASP A 1 81 ? 19.568 -2.420 -16.632 1.00 98.44 81 ASP A C 1
ATOM 583 O O . ASP A 1 81 ? 20.692 -1.971 -16.874 1.00 98.44 81 ASP A O 1
ATOM 587 N N . TRP A 1 82 ? 19.241 -3.677 -16.941 1.00 98.12 82 TRP A N 1
ATOM 588 C CA . TRP A 1 82 ? 20.124 -4.557 -17.701 1.00 98.12 82 TRP A CA 1
ATOM 589 C C . TRP A 1 82 ? 20.392 -4.016 -19.112 1.00 98.12 82 TRP A C 1
ATOM 591 O O . TRP A 1 82 ? 21.534 -4.064 -19.572 1.00 98.12 82 TRP A O 1
ATOM 601 N N . ALA A 1 83 ? 19.384 -3.460 -19.791 1.00 98.00 83 ALA A N 1
ATOM 602 C CA . ALA A 1 83 ? 19.550 -2.872 -21.120 1.00 98.00 83 ALA A CA 1
ATOM 603 C C . ALA A 1 83 ? 20.500 -1.659 -21.099 1.00 98.00 83 ALA A C 1
ATOM 605 O O . ALA A 1 83 ? 21.348 -1.549 -21.989 1.00 98.00 83 ALA A O 1
ATOM 606 N N . ILE A 1 84 ? 20.446 -0.826 -20.048 1.00 97.94 84 ILE A N 1
ATOM 607 C CA . ILE A 1 84 ? 21.412 0.263 -19.802 1.00 97.94 84 ILE A CA 1
ATOM 608 C C . ILE A 1 84 ? 22.825 -0.310 -19.658 1.00 97.94 84 ILE A C 1
ATOM 610 O O . ILE A 1 84 ? 23.740 0.110 -20.364 1.00 97.94 84 ILE A O 1
ATOM 614 N N . ARG A 1 85 ? 23.012 -1.321 -18.796 1.00 97.69 85 ARG A N 1
ATOM 615 C CA . ARG A 1 85 ? 24.326 -1.961 -18.593 1.00 97.69 85 ARG A CA 1
ATOM 616 C C . ARG A 1 85 ? 24.863 -2.608 -19.868 1.00 97.69 85 ARG A C 1
ATOM 618 O O . ARG A 1 85 ? 26.061 -2.526 -20.139 1.00 97.69 85 ARG A O 1
ATOM 625 N N . ARG A 1 86 ? 23.998 -3.233 -20.674 1.00 97.00 86 ARG A N 1
ATOM 626 C CA . ARG A 1 86 ? 24.364 -3.782 -21.987 1.00 97.00 86 ARG A CA 1
ATOM 627 C C . ARG A 1 86 ? 24.851 -2.680 -22.924 1.00 97.00 86 ARG A C 1
ATOM 629 O O . ARG A 1 86 ? 25.887 -2.874 -23.556 1.00 97.00 86 ARG A O 1
ATOM 636 N N . HIS A 1 87 ? 24.125 -1.565 -23.007 1.00 96.44 87 HIS A N 1
ATOM 637 C CA . HIS A 1 87 ? 24.506 -0.414 -23.824 1.00 96.44 87 HIS A CA 1
ATOM 638 C C . HIS A 1 87 ? 25.877 0.129 -23.397 1.00 96.44 87 HIS A C 1
ATOM 640 O O . HIS A 1 87 ? 26.785 0.222 -24.221 1.00 96.44 87 HIS A O 1
ATOM 646 N N . ASP A 1 88 ? 26.067 0.372 -22.098 1.00 96.75 88 ASP A N 1
ATOM 647 C CA . ASP A 1 88 ? 27.327 0.873 -21.535 1.00 96.75 88 ASP A CA 1
ATOM 648 C C . ASP A 1 88 ? 28.498 -0.089 -21.816 1.00 96.75 88 ASP A C 1
ATOM 650 O O . ASP A 1 88 ? 29.586 0.330 -22.216 1.00 96.75 88 ASP A O 1
ATOM 654 N N . ASN A 1 89 ? 28.268 -1.401 -21.690 1.00 96.44 89 ASN A N 1
ATOM 655 C CA . ASN A 1 89 ? 29.260 -2.422 -22.021 1.00 96.44 89 ASN A CA 1
ATOM 656 C C . ASN A 1 89 ? 29.612 -2.435 -23.519 1.00 96.44 89 ASN A C 1
ATOM 658 O O . ASN A 1 89 ? 30.786 -2.580 -23.849 1.00 96.44 89 ASN A O 1
ATOM 662 N N . GLN A 1 90 ? 28.638 -2.264 -24.418 1.00 95.00 90 GLN A N 1
ATOM 663 C CA . GLN A 1 90 ? 28.878 -2.207 -25.867 1.00 95.00 90 GLN A CA 1
ATOM 664 C C . GLN A 1 90 ? 29.669 -0.961 -26.274 1.00 95.00 90 GLN A C 1
ATOM 666 O O . GLN A 1 90 ? 30.630 -1.077 -27.033 1.00 95.00 90 GLN A O 1
ATOM 671 N N . VAL A 1 91 ? 29.317 0.211 -25.734 1.00 95.81 91 VAL A N 1
ATOM 672 C CA . VAL A 1 91 ? 30.062 1.464 -25.955 1.00 95.81 91 VAL A CA 1
ATOM 673 C C . VAL A 1 91 ? 31.504 1.334 -25.456 1.00 95.81 91 VAL A C 1
ATOM 675 O O . VAL A 1 91 ? 32.433 1.807 -26.106 1.00 95.81 91 VAL A O 1
ATOM 678 N N . GLY A 1 92 ? 31.714 0.616 -24.350 1.00 97.00 92 GLY A N 1
ATOM 679 C CA . GLY A 1 92 ? 33.039 0.276 -23.828 1.00 97.00 92 GLY A CA 1
ATOM 680 C C . GLY A 1 92 ? 33.793 -0.828 -24.588 1.00 97.00 92 GLY A C 1
ATOM 681 O O . GLY A 1 92 ? 34.836 -1.273 -24.109 1.00 97.00 92 GLY A O 1
ATOM 682 N N . GLY A 1 93 ? 33.281 -1.318 -25.724 1.00 97.38 93 GLY A N 1
ATOM 683 C CA . GLY A 1 93 ? 33.905 -2.386 -26.521 1.00 97.38 93 GLY A CA 1
ATOM 684 C C . GLY A 1 93 ? 33.803 -3.790 -25.908 1.00 97.38 93 GLY A C 1
ATOM 685 O O . GLY A 1 93 ? 34.510 -4.709 -26.322 1.00 97.38 93 GLY A O 1
ATOM 686 N N . GLY A 1 94 ? 32.951 -3.975 -24.901 1.00 97.19 94 GLY A N 1
ATOM 687 C CA . GLY A 1 94 ? 32.693 -5.258 -24.261 1.00 97.19 94 GLY A CA 1
ATOM 688 C C . GLY A 1 94 ? 31.750 -6.153 -25.071 1.00 97.19 94 GLY A C 1
ATOM 689 O O . GLY A 1 94 ? 30.782 -5.699 -25.679 1.00 97.19 94 GLY A O 1
ATOM 690 N N . GLY A 1 95 ? 32.002 -7.464 -25.037 1.00 96.00 95 GLY A N 1
ATOM 691 C CA . GLY A 1 95 ? 31.120 -8.477 -25.626 1.00 96.00 95 GLY A CA 1
ATOM 692 C C . GLY A 1 95 ? 29.921 -8.840 -24.739 1.00 96.00 95 GLY A C 1
ATOM 693 O O . GLY A 1 95 ? 29.886 -8.511 -23.550 1.00 96.00 95 GLY A O 1
ATOM 694 N N . PHE A 1 96 ? 28.952 -9.567 -25.308 1.00 95.56 96 PHE A N 1
ATOM 695 C CA . PHE A 1 96 ? 27.733 -10.019 -24.615 1.00 95.56 96 PHE A CA 1
ATOM 696 C C . PHE A 1 96 ? 28.013 -10.941 -23.418 1.00 95.56 96 PHE A C 1
ATOM 698 O O . PHE A 1 96 ? 27.262 -10.924 -22.446 1.00 95.56 96 PHE A O 1
ATOM 705 N N . ASP A 1 97 ? 29.114 -11.698 -23.439 1.00 97.50 97 ASP A N 1
ATOM 706 C CA . ASP A 1 97 ? 29.459 -12.645 -22.369 1.00 97.50 97 ASP A CA 1
ATOM 707 C C . ASP A 1 97 ? 29.556 -11.992 -20.983 1.00 97.50 97 ASP A C 1
ATOM 709 O O . ASP A 1 97 ? 29.262 -12.642 -19.982 1.00 97.50 97 ASP A O 1
ATOM 713 N N . ARG A 1 98 ? 29.880 -10.692 -20.914 1.00 97.25 98 ARG A N 1
ATOM 714 C CA . ARG A 1 98 ? 29.928 -9.932 -19.654 1.00 97.25 98 ARG A CA 1
ATOM 715 C C . ARG A 1 98 ? 28.554 -9.695 -19.025 1.00 97.25 98 ARG A C 1
ATOM 717 O O . ARG A 1 98 ? 28.457 -9.639 -17.807 1.00 97.25 98 ARG A O 1
ATOM 724 N N . VAL A 1 99 ? 27.503 -9.572 -19.837 1.00 97.25 99 VAL A N 1
ATOM 725 C CA . VAL A 1 99 ? 26.125 -9.278 -19.384 1.00 97.25 99 VAL A CA 1
ATOM 726 C C . VAL A 1 99 ? 25.190 -10.491 -19.473 1.00 97.25 99 VAL A C 1
ATOM 728 O O . VAL A 1 99 ? 24.033 -10.431 -19.051 1.00 97.25 99 VAL A O 1
ATOM 731 N N . LYS A 1 100 ? 25.691 -11.612 -20.007 1.00 97.25 100 LYS A N 1
ATOM 732 C CA . LYS A 1 100 ? 24.969 -12.878 -20.175 1.00 97.25 100 LYS A CA 1
ATOM 733 C C . LYS A 1 100 ? 24.467 -13.506 -18.863 1.00 97.25 100 LYS A C 1
ATOM 735 O O . LYS A 1 100 ? 23.359 -14.043 -18.888 1.00 97.25 100 LYS A O 1
ATOM 740 N N . PRO A 1 101 ? 25.200 -13.466 -17.728 1.00 98.12 101 PRO A N 1
ATOM 741 C CA . PRO A 1 101 ? 24.688 -14.020 -16.473 1.00 98.12 101 PRO A CA 1
ATOM 742 C C . PRO A 1 101 ? 23.380 -13.354 -16.027 1.00 98.12 101 PRO A C 1
ATOM 744 O O . PRO A 1 101 ? 22.400 -14.047 -15.769 1.00 98.12 101 PRO A O 1
ATOM 747 N N . GLU A 1 102 ? 23.330 -12.019 -16.030 1.00 97.56 102 GLU A N 1
ATOM 748 C CA . GLU A 1 102 ? 22.124 -11.260 -15.672 1.00 97.56 102 GLU A CA 1
ATOM 749 C C . GLU A 1 102 ? 20.978 -11.480 -16.668 1.00 97.56 102 GLU A C 1
ATOM 751 O O . GLU A 1 102 ? 19.827 -11.626 -16.260 1.00 97.56 102 GLU A O 1
ATOM 756 N N . TYR A 1 103 ? 21.288 -11.577 -17.965 1.00 97.75 103 TYR A N 1
ATOM 757 C CA . TYR A 1 103 ? 20.307 -11.932 -18.995 1.00 97.75 103 TYR A CA 1
ATOM 758 C C . TYR A 1 103 ? 19.617 -13.268 -18.684 1.00 97.75 103 TYR A C 1
ATOM 760 O O . TYR A 1 103 ? 18.389 -13.358 -18.716 1.00 97.75 103 TYR A O 1
ATOM 768 N N . ASN A 1 104 ? 20.403 -14.301 -18.353 1.00 98.06 104 ASN A N 1
ATOM 769 C CA . ASN A 1 104 ? 19.862 -15.615 -18.012 1.00 98.06 104 ASN A CA 1
ATOM 770 C C . ASN A 1 104 ? 18.989 -15.541 -16.755 1.00 98.06 104 ASN A C 1
ATOM 772 O O . ASN A 1 104 ? 17.906 -16.112 -16.755 1.00 98.06 104 ASN A O 1
ATOM 776 N N . MET A 1 105 ? 19.408 -14.789 -15.730 1.00 98.38 105 MET A N 1
ATOM 777 C CA . MET A 1 105 ? 18.607 -14.598 -14.516 1.00 98.38 105 MET A CA 1
ATOM 778 C C . MET A 1 105 ? 17.235 -13.983 -14.820 1.00 98.38 105 MET A C 1
ATOM 780 O O . MET A 1 105 ? 16.222 -14.508 -14.365 1.00 98.38 105 MET A O 1
ATOM 784 N N . ILE A 1 106 ? 17.184 -12.911 -15.619 1.00 98.38 106 ILE A N 1
ATOM 785 C CA . ILE A 1 106 ? 15.922 -12.246 -15.987 1.00 98.38 106 ILE A CA 1
ATOM 786 C C . ILE A 1 106 ? 15.026 -13.191 -16.790 1.00 98.38 106 ILE A C 1
ATOM 788 O O . ILE A 1 106 ? 13.828 -13.287 -16.523 1.00 98.38 106 ILE A O 1
ATOM 792 N N . ARG A 1 107 ? 15.600 -13.912 -17.759 1.00 97.88 107 ARG A N 1
ATOM 793 C CA . ARG A 1 107 ? 14.870 -14.882 -18.583 1.00 97.88 107 ARG A CA 1
ATOM 794 C C . ARG A 1 107 ? 14.286 -16.017 -17.739 1.00 97.88 107 ARG A C 1
ATOM 796 O O . ARG A 1 107 ? 13.116 -16.362 -17.902 1.00 97.88 107 ARG A O 1
ATOM 803 N N . ASP A 1 108 ? 15.091 -16.596 -16.856 1.00 98.06 108 ASP A N 1
ATOM 804 C CA . ASP A 1 108 ? 14.684 -17.724 -16.022 1.00 98.06 108 ASP A CA 1
ATOM 805 C C . ASP A 1 108 ? 13.615 -17.282 -15.004 1.00 98.06 108 ASP A C 1
ATOM 807 O O . ASP A 1 108 ? 12.637 -17.995 -14.785 1.00 98.06 108 ASP A O 1
ATOM 811 N N . GLU A 1 109 ? 13.717 -16.066 -14.457 1.00 98.00 109 GLU A N 1
ATOM 812 C CA . GLU A 1 109 ? 12.681 -15.494 -13.595 1.00 98.00 109 GLU A CA 1
ATOM 813 C C . GLU A 1 109 ? 11.379 -15.209 -14.364 1.00 98.00 109 GLU A C 1
ATOM 815 O O . GLU A 1 109 ? 10.295 -15.558 -13.886 1.00 98.00 109 GLU A O 1
ATOM 820 N N . ALA A 1 110 ? 11.459 -14.660 -15.582 1.00 97.69 110 ALA A N 1
ATOM 821 C CA . ALA A 1 110 ? 10.297 -14.430 -16.446 1.00 97.69 110 ALA A CA 1
ATOM 822 C C . ALA A 1 110 ? 9.529 -15.726 -16.754 1.00 97.69 110 ALA A C 1
ATOM 824 O O . ALA A 1 110 ? 8.296 -15.724 -16.836 1.00 97.69 110 ALA A O 1
ATOM 825 N N . ALA A 1 111 ? 10.234 -16.854 -16.879 1.00 97.25 111 ALA A N 1
ATOM 826 C CA . ALA A 1 111 ? 9.622 -18.165 -17.086 1.00 97.25 111 ALA A CA 1
ATOM 827 C C . ALA A 1 111 ? 8.729 -18.604 -15.906 1.00 97.25 111 ALA A C 1
ATOM 829 O O . ALA A 1 111 ? 7.776 -19.354 -16.107 1.00 97.25 111 ALA A O 1
ATOM 830 N N . THR A 1 112 ? 8.964 -18.091 -14.692 1.00 97.44 112 THR A N 1
ATOM 831 C CA . THR A 1 112 ? 8.135 -18.390 -13.507 1.00 97.44 112 THR A CA 1
ATOM 832 C C . THR A 1 112 ? 6.826 -17.593 -13.442 1.00 97.44 112 THR A C 1
ATOM 834 O O . THR A 1 112 ? 5.970 -17.887 -12.609 1.00 97.44 112 THR A O 1
ATOM 837 N N . MET A 1 113 ? 6.649 -16.585 -14.306 1.00 96.38 113 MET A N 1
ATOM 838 C CA . MET A 1 113 ? 5.532 -15.627 -14.258 1.00 96.38 113 MET A CA 1
ATOM 839 C C . MET A 1 113 ? 4.710 -15.592 -15.554 1.00 96.38 113 MET A C 1
ATOM 841 O O . MET A 1 113 ? 4.102 -14.567 -15.870 1.00 96.38 113 MET A O 1
ATOM 845 N N . GLN A 1 114 ? 4.674 -16.694 -16.308 1.00 92.75 114 GLN A N 1
ATOM 846 C CA . GLN A 1 114 ? 4.003 -16.765 -17.610 1.00 92.75 114 GLN A CA 1
ATOM 847 C C . GLN A 1 114 ? 2.474 -16.526 -17.537 1.00 92.75 114 GLN A C 1
ATOM 849 O O . GLN A 1 114 ? 1.847 -16.888 -16.539 1.00 92.75 114 GLN A O 1
ATOM 854 N N . PRO A 1 115 ? 1.852 -15.919 -18.571 1.00 93.81 115 PRO A N 1
ATOM 855 C CA . PRO A 1 115 ? 2.492 -15.330 -19.750 1.00 93.81 115 PRO A CA 1
ATOM 856 C C . PRO A 1 115 ? 3.189 -14.005 -19.397 1.00 93.81 115 PRO A C 1
ATOM 858 O O . PRO A 1 115 ? 2.574 -13.116 -18.809 1.00 93.81 115 PRO A O 1
ATOM 861 N N . LEU A 1 116 ? 4.478 -13.890 -19.724 1.00 96.06 116 LEU A N 1
ATOM 862 C CA . LEU A 1 116 ? 5.244 -12.650 -19.593 1.00 96.06 116 LEU A CA 1
ATOM 863 C C . LEU A 1 116 ? 6.274 -12.574 -20.717 1.00 96.06 116 LEU A C 1
ATOM 865 O O . LEU A 1 116 ? 7.160 -13.427 -20.810 1.00 96.06 116 LEU A O 1
ATOM 869 N N . TYR A 1 117 ? 6.161 -11.528 -21.530 1.00 95.81 117 TYR A N 1
ATOM 870 C CA . TYR A 1 117 ? 7.109 -11.207 -22.585 1.00 95.81 117 TYR A CA 1
ATOM 871 C C . TYR A 1 117 ? 7.981 -10.021 -22.157 1.00 95.81 117 TYR A C 1
ATOM 873 O O . TYR A 1 117 ? 7.497 -8.900 -22.029 1.00 95.81 117 TYR A O 1
ATOM 881 N N . VAL A 1 118 ? 9.270 -10.271 -21.910 1.00 96.88 118 VAL A N 1
ATOM 882 C CA . VAL A 1 118 ? 10.228 -9.247 -21.459 1.00 96.88 118 VAL A CA 1
ATOM 883 C C . VAL A 1 118 ? 10.984 -8.707 -22.670 1.00 96.88 118 VAL A C 1
ATOM 885 O O . VAL A 1 118 ? 12.128 -9.070 -22.924 1.00 96.88 118 VAL A O 1
ATOM 888 N N . TRP A 1 119 ? 10.342 -7.843 -23.451 1.00 97.38 119 TRP A N 1
ATOM 889 C CA . TRP A 1 119 ? 10.909 -7.337 -24.706 1.00 97.38 119 TRP A CA 1
ATOM 890 C C . TRP A 1 119 ? 12.238 -6.579 -24.513 1.00 97.38 119 TRP A C 1
ATOM 892 O O . TRP A 1 119 ? 13.091 -6.592 -25.400 1.00 97.38 119 TRP A O 1
ATOM 902 N N . MET A 1 120 ? 12.472 -5.990 -23.334 1.00 97.94 120 MET A N 1
ATOM 903 C CA . MET A 1 120 ? 13.669 -5.198 -23.021 1.00 97.94 120 MET A CA 1
ATOM 904 C C . MET A 1 120 ? 14.982 -5.972 -23.207 1.00 97.94 120 MET A C 1
ATOM 906 O O . MET A 1 120 ? 15.996 -5.377 -23.577 1.00 97.94 120 MET A O 1
ATOM 910 N N . ILE A 1 121 ? 14.971 -7.297 -22.997 1.00 96.69 121 ILE A N 1
ATOM 911 C CA . ILE A 1 121 ? 16.182 -8.125 -23.104 1.00 96.69 121 ILE A CA 1
ATOM 912 C C . ILE A 1 121 ? 16.535 -8.548 -24.540 1.00 96.69 121 ILE A C 1
ATOM 914 O O . ILE A 1 121 ? 17.561 -9.196 -24.763 1.00 96.69 121 ILE A O 1
ATOM 918 N N . HIS A 1 122 ? 15.712 -8.192 -25.530 1.00 94.38 122 HIS A N 1
ATOM 919 C CA . HIS A 1 122 ? 15.916 -8.592 -26.921 1.00 94.38 122 HIS A CA 1
ATOM 920 C C . HIS A 1 122 ? 17.028 -7.784 -27.610 1.00 94.38 122 HIS A C 1
ATOM 922 O O . HIS A 1 122 ? 17.425 -6.699 -27.185 1.00 94.38 122 HIS A O 1
ATOM 928 N N . GLN A 1 123 ? 17.593 -8.327 -28.689 1.00 88.56 123 GLN A N 1
ATOM 929 C CA . GLN A 1 123 ? 18.666 -7.658 -29.435 1.00 88.56 123 GLN A CA 1
ATOM 930 C C . GLN A 1 123 ? 18.159 -6.448 -30.232 1.00 88.56 123 GLN A C 1
ATOM 932 O O . GLN A 1 123 ? 18.858 -5.444 -30.333 1.00 88.56 123 GLN A O 1
ATOM 937 N N . GLU A 1 124 ? 16.931 -6.520 -30.742 1.00 87.69 124 GLU A N 1
ATOM 938 C CA . GLU A 1 124 ? 16.299 -5.490 -31.581 1.00 87.69 124 GLU A CA 1
ATOM 939 C C . GLU A 1 124 ? 16.097 -4.153 -30.850 1.00 87.69 124 GLU A C 1
ATOM 941 O O . GLU A 1 124 ? 15.985 -3.098 -31.470 1.00 87.69 124 GLU A O 1
ATOM 946 N N . THR A 1 125 ? 16.142 -4.168 -29.517 1.00 89.31 125 THR A N 1
ATOM 947 C CA . THR A 1 125 ? 16.014 -2.973 -28.678 1.00 89.31 125 THR A CA 1
ATOM 948 C C . THR A 1 125 ? 17.305 -2.151 -28.588 1.00 89.31 125 THR A C 1
ATOM 950 O O . THR A 1 125 ? 17.329 -1.108 -27.940 1.00 89.31 125 THR A O 1
ATOM 953 N N . ALA A 1 126 ? 18.387 -2.575 -29.256 1.00 84.88 126 ALA A N 1
ATOM 954 C CA . ALA A 1 126 ? 19.664 -1.855 -29.279 1.00 84.88 126 ALA A CA 1
ATOM 955 C C . ALA A 1 126 ? 19.576 -0.444 -29.899 1.00 84.88 126 ALA A C 1
ATOM 957 O O . ALA A 1 126 ? 20.478 0.361 -29.685 1.00 84.88 126 ALA A O 1
ATOM 958 N N . ARG A 1 127 ? 18.499 -0.137 -30.639 1.00 93.06 127 ARG A N 1
ATOM 959 C CA . ARG A 1 127 ? 18.240 1.192 -31.223 1.00 93.06 127 ARG A CA 1
ATOM 960 C C . ARG A 1 127 ? 17.791 2.254 -30.211 1.00 93.06 127 ARG A C 1
ATOM 962 O O . ARG A 1 127 ? 17.867 3.436 -30.522 1.00 93.06 127 ARG A O 1
ATOM 969 N N . ILE A 1 128 ? 17.310 1.845 -29.036 1.00 96.44 128 ILE A N 1
ATOM 970 C CA . ILE A 1 128 ? 16.800 2.762 -28.007 1.00 96.44 128 ILE A CA 1
ATOM 971 C C . ILE A 1 128 ? 17.980 3.462 -27.327 1.00 96.44 128 ILE A C 1
ATOM 973 O O . ILE A 1 128 ? 18.950 2.804 -26.929 1.00 96.44 128 ILE A O 1
ATOM 977 N N . ALA A 1 129 ? 17.902 4.789 -27.194 1.00 97.06 129 ALA A N 1
ATOM 978 C CA . ALA A 1 129 ? 18.961 5.573 -26.580 1.00 97.06 129 ALA A CA 1
ATOM 979 C C . ALA A 1 129 ? 19.083 5.267 -25.082 1.00 97.06 129 ALA A C 1
ATOM 981 O O . ALA A 1 129 ? 18.129 4.879 -24.406 1.00 97.06 129 ALA A O 1
ATOM 982 N N . ARG A 1 130 ? 20.286 5.463 -24.536 1.00 96.88 130 ARG A N 1
ATOM 983 C CA . ARG A 1 130 ? 20.567 5.210 -23.118 1.00 96.88 130 ARG A CA 1
ATOM 984 C C . ARG A 1 130 ? 19.637 5.991 -22.184 1.00 96.88 130 ARG A C 1
ATOM 986 O O . ARG A 1 130 ? 19.161 5.432 -21.200 1.00 96.88 130 ARG A O 1
ATOM 993 N N . ASP A 1 131 ? 19.379 7.257 -22.491 1.00 98.06 131 ASP A N 1
ATOM 994 C CA . ASP A 1 131 ? 18.549 8.122 -21.646 1.00 98.06 131 ASP A CA 1
ATOM 995 C C . ASP A 1 131 ? 17.074 7.693 -21.659 1.00 98.06 131 ASP A C 1
ATOM 997 O O . ASP A 1 131 ? 16.419 7.713 -20.614 1.00 98.06 131 ASP A O 1
ATOM 1001 N N . ASP A 1 132 ? 16.578 7.184 -22.792 1.00 98.25 132 ASP A N 1
ATOM 1002 C CA . ASP A 1 132 ? 15.237 6.599 -22.884 1.00 98.25 132 ASP A CA 1
ATOM 1003 C C . ASP A 1 132 ? 15.122 5.337 -22.020 1.00 98.25 132 ASP A C 1
ATOM 1005 O O . ASP A 1 132 ? 14.111 5.130 -21.345 1.00 98.25 132 ASP A O 1
ATOM 1009 N N . TRP A 1 133 ? 16.178 4.515 -21.961 1.00 98.06 133 TRP A N 1
ATOM 1010 C CA . TRP A 1 133 ? 16.222 3.373 -21.047 1.00 98.06 133 TRP A CA 1
ATOM 1011 C C . TRP A 1 133 ? 16.196 3.784 -19.577 1.00 98.06 133 TRP A C 1
ATOM 1013 O O . TRP A 1 133 ? 15.500 3.145 -18.789 1.00 98.06 133 TRP A O 1
ATOM 1023 N N . VAL A 1 134 ? 16.923 4.841 -19.200 1.00 98.50 134 VAL A N 1
ATOM 1024 C CA . VAL A 1 134 ? 16.907 5.383 -17.829 1.00 98.50 134 VAL A CA 1
ATOM 1025 C C . VAL A 1 134 ? 15.496 5.836 -17.453 1.00 98.50 134 VAL A C 1
ATOM 1027 O O . VAL A 1 134 ? 15.007 5.513 -16.368 1.00 98.50 134 VAL A O 1
ATOM 1030 N N . MET A 1 135 ? 14.816 6.541 -18.358 1.00 98.56 135 MET A N 1
ATOM 1031 C CA . MET A 1 135 ? 13.430 6.962 -18.165 1.00 98.56 135 MET A CA 1
ATOM 1032 C C . MET A 1 135 ? 12.485 5.760 -18.031 1.00 98.56 135 MET A C 1
ATOM 1034 O O . MET A 1 135 ? 11.707 5.703 -17.077 1.00 98.56 135 MET A O 1
ATOM 1038 N N . LEU A 1 136 ? 12.568 4.777 -18.935 1.00 98.44 136 LEU A N 1
ATOM 1039 C CA . LEU A 1 136 ? 11.753 3.559 -18.887 1.00 98.44 136 LEU A CA 1
ATOM 1040 C C . LEU A 1 136 ? 11.973 2.775 -17.589 1.00 98.44 136 LEU A C 1
ATOM 1042 O O . LEU A 1 136 ? 10.995 2.368 -16.962 1.00 98.44 136 LEU A O 1
ATOM 1046 N N . ALA A 1 137 ? 13.224 2.595 -17.156 1.00 98.62 137 ALA A N 1
ATOM 1047 C CA . ALA A 1 137 ? 13.551 1.945 -15.888 1.00 98.62 137 ALA A CA 1
ATOM 1048 C C . ALA A 1 137 ? 12.864 2.653 -14.709 1.00 98.62 137 ALA A C 1
ATOM 1050 O O . ALA A 1 137 ? 12.200 2.007 -13.897 1.00 98.62 137 ALA A O 1
ATOM 1051 N N . GLY A 1 138 ? 12.937 3.989 -14.666 1.00 98.56 138 GLY A N 1
ATOM 1052 C CA . GLY A 1 138 ? 12.247 4.806 -13.668 1.00 98.56 138 GLY A CA 1
ATOM 1053 C C . GLY A 1 138 ? 10.722 4.647 -13.695 1.00 98.56 138 GLY A C 1
ATOM 1054 O O . GLY A 1 138 ? 10.098 4.488 -12.643 1.00 98.56 138 GLY A O 1
ATOM 1055 N N . CYS A 1 139 ? 10.115 4.630 -14.885 1.00 98.75 139 CYS A N 1
ATOM 1056 C CA . CYS A 1 139 ? 8.669 4.463 -15.054 1.00 98.75 139 CYS A CA 1
ATOM 1057 C C . CYS A 1 139 ? 8.192 3.073 -14.600 1.00 98.75 139 CYS A C 1
ATOM 1059 O O . CYS A 1 139 ? 7.247 2.978 -13.815 1.00 98.75 139 CYS A O 1
ATOM 1061 N N . TYR A 1 140 ? 8.865 1.998 -15.031 1.00 98.75 140 TYR A N 1
ATOM 1062 C CA . TYR A 1 140 ? 8.538 0.633 -14.601 1.00 98.75 140 TYR A CA 1
ATOM 1063 C C . TYR A 1 140 ? 8.746 0.440 -13.101 1.00 98.75 140 TYR A C 1
ATOM 1065 O O . TYR A 1 140 ? 7.909 -0.181 -12.449 1.00 98.75 140 TYR A O 1
ATOM 1073 N N . HIS A 1 141 ? 9.813 1.009 -12.533 1.00 98.75 141 HIS A N 1
ATOM 1074 C CA . HIS A 1 141 ? 10.060 0.947 -11.096 1.00 98.75 141 HIS A CA 1
ATOM 1075 C C . HIS A 1 141 ? 8.938 1.628 -10.300 1.00 98.75 141 HIS A C 1
ATOM 1077 O O . HIS A 1 141 ? 8.423 1.053 -9.343 1.00 98.75 141 HIS A O 1
ATOM 1083 N N . ASN A 1 142 ? 8.498 2.818 -10.719 1.00 98.81 142 ASN A N 1
ATOM 1084 C CA . ASN A 1 142 ? 7.359 3.495 -10.096 1.00 98.81 142 ASN A CA 1
ATOM 1085 C C . ASN A 1 142 ? 6.077 2.659 -10.199 1.00 98.81 142 ASN A C 1
ATOM 1087 O O . ASN A 1 142 ? 5.355 2.519 -9.214 1.00 98.81 142 ASN A O 1
ATOM 1091 N N . MET A 1 143 ? 5.814 2.067 -11.366 1.00 98.69 143 MET A N 1
ATOM 1092 C CA . MET A 1 143 ? 4.659 1.194 -11.578 1.00 98.69 143 MET A CA 1
ATOM 1093 C C . MET A 1 143 ? 4.701 -0.041 -10.666 1.00 98.69 143 MET A C 1
ATOM 1095 O O . MET A 1 143 ? 3.689 -0.377 -10.051 1.00 98.69 143 MET A O 1
ATOM 1099 N N . ALA A 1 144 ? 5.869 -0.670 -10.511 1.00 98.62 144 ALA A N 1
ATOM 1100 C CA . ALA A 1 144 ? 6.074 -1.799 -9.608 1.00 98.62 144 ALA A CA 1
ATOM 1101 C C . ALA A 1 144 ? 5.837 -1.417 -8.140 1.00 98.62 144 ALA A C 1
ATOM 1103 O O . ALA A 1 144 ? 5.066 -2.082 -7.446 1.00 98.62 144 ALA A O 1
ATOM 1104 N N . CYS A 1 145 ? 6.436 -0.314 -7.682 1.00 98.62 145 CYS A N 1
ATOM 1105 C CA . CYS A 1 145 ? 6.290 0.181 -6.315 1.00 98.62 145 CYS A CA 1
ATOM 1106 C C . CYS A 1 145 ? 4.836 0.559 -5.993 1.00 98.62 145 CYS A C 1
ATOM 1108 O O . CYS A 1 145 ? 4.314 0.155 -4.954 1.00 98.62 145 CYS A O 1
ATOM 1110 N N . ALA A 1 146 ? 4.149 1.278 -6.887 1.00 98.50 146 ALA A N 1
ATOM 1111 C CA . ALA A 1 146 ? 2.739 1.620 -6.702 1.00 98.50 146 ALA A CA 1
ATOM 1112 C C . ALA A 1 146 ? 1.851 0.364 -6.665 1.00 98.50 146 ALA A C 1
ATOM 1114 O O . ALA A 1 146 ? 0.998 0.236 -5.786 1.00 98.50 146 ALA A O 1
ATOM 1115 N N . ALA A 1 147 ? 2.087 -0.601 -7.561 1.00 98.00 147 ALA A N 1
ATOM 1116 C CA . ALA A 1 147 ? 1.341 -1.856 -7.580 1.00 98.00 147 ALA A CA 1
ATOM 1117 C C . ALA A 1 147 ? 1.576 -2.671 -6.300 1.00 98.00 147 ALA A C 1
ATOM 1119 O O . ALA A 1 147 ? 0.634 -3.236 -5.751 1.00 98.00 147 ALA A O 1
ATOM 1120 N N . GLN A 1 148 ? 2.807 -2.690 -5.782 1.00 97.62 148 GLN A N 1
ATOM 1121 C CA . GLN A 1 148 ? 3.139 -3.360 -4.526 1.00 97.62 148 GLN A CA 1
ATOM 1122 C C . GLN A 1 148 ? 2.484 -2.683 -3.314 1.00 97.62 148 GLN A C 1
ATOM 1124 O O . GLN A 1 148 ? 2.006 -3.376 -2.415 1.00 97.62 148 GLN A O 1
ATOM 1129 N N . LEU A 1 149 ? 2.406 -1.347 -3.296 1.00 97.25 149 LEU A N 1
ATOM 1130 C CA . LEU A 1 149 ? 1.668 -0.620 -2.262 1.00 97.25 149 LEU A CA 1
ATOM 1131 C C . LEU A 1 149 ? 0.186 -0.972 -2.286 1.00 97.25 149 LEU A C 1
ATOM 1133 O O . LEU A 1 149 ? -0.362 -1.315 -1.244 1.00 97.25 149 LEU A O 1
ATOM 1137 N N . VAL A 1 150 ? -0.450 -0.978 -3.453 1.00 97.19 150 VAL A N 1
ATOM 1138 C CA . VAL A 1 150 ? -1.851 -1.400 -3.582 1.00 97.19 150 VAL A CA 1
ATOM 1139 C C . VAL A 1 150 ? -2.030 -2.860 -3.146 1.00 97.19 150 VAL A C 1
ATOM 1141 O O . VAL A 1 150 ? -2.932 -3.158 -2.369 1.00 97.19 150 VAL A O 1
ATOM 1144 N N . ALA A 1 151 ? -1.133 -3.758 -3.562 1.00 95.62 151 ALA A N 1
ATOM 1145 C CA . ALA A 1 151 ? -1.158 -5.179 -3.208 1.00 95.62 151 ALA A CA 1
ATOM 1146 C C . ALA A 1 151 ? -0.984 -5.461 -1.708 1.00 95.62 151 ALA A C 1
ATOM 1148 O O . ALA A 1 151 ? -1.367 -6.522 -1.224 1.00 95.62 151 ALA A O 1
ATOM 1149 N N . SER A 1 152 ? -0.378 -4.532 -0.970 1.00 95.00 152 SER A N 1
ATOM 1150 C CA . SER A 1 152 ? -0.141 -4.678 0.467 1.00 95.00 152 SER A CA 1
ATOM 1151 C C . SER A 1 152 ? -1.384 -4.430 1.336 1.00 95.00 152 SER A C 1
ATOM 1153 O O . SER A 1 152 ? -1.331 -4.606 2.556 1.00 95.00 152 SER A O 1
ATOM 1155 N N . PHE A 1 153 ? -2.500 -4.037 0.720 1.00 93.81 153 PHE A N 1
ATOM 1156 C CA . PHE A 1 153 ? -3.824 -4.070 1.326 1.00 93.81 153 PHE A CA 1
ATOM 1157 C C . PHE A 1 153 ? -4.425 -5.452 1.020 1.00 93.81 153 PHE A C 1
ATOM 1159 O O . PHE A 1 153 ? -4.791 -5.742 -0.115 1.00 93.81 153 PHE A O 1
ATOM 1166 N N . ASN A 1 154 ? -4.393 -6.336 2.027 1.00 76.69 154 ASN A N 1
ATOM 1167 C CA . ASN A 1 154 ? -4.788 -7.749 1.937 1.00 76.69 154 ASN A CA 1
ATOM 1168 C C . ASN A 1 154 ? -6.254 -7.945 1.508 1.00 76.69 154 ASN A C 1
ATOM 1170 O O . ASN A 1 154 ? -7.065 -7.025 1.602 1.00 76.69 154 ASN A O 1
ATOM 1174 N N . ASP A 1 155 ? -6.611 -9.190 1.169 1.00 62.09 155 ASP A N 1
ATOM 1175 C CA . ASP A 1 155 ? -7.996 -9.632 0.970 1.00 62.09 155 ASP A CA 1
ATOM 1176 C C . ASP A 1 155 ? -8.860 -9.264 2.193 1.00 62.09 155 ASP A C 1
ATOM 1178 O O . ASP A 1 155 ? -8.760 -9.869 3.260 1.00 62.09 155 ASP A O 1
ATOM 1182 N N . GLY A 1 156 ? -9.673 -8.217 2.048 1.00 69.12 156 GLY A N 1
ATOM 1183 C CA . GLY A 1 156 ? -10.558 -7.687 3.090 1.00 69.12 156 GLY A CA 1
ATOM 1184 C C . GLY A 1 156 ? -10.351 -6.205 3.402 1.00 69.12 156 GLY A C 1
ATOM 1185 O O . GLY A 1 156 ? -11.296 -5.554 3.842 1.00 69.12 156 GLY A O 1
ATOM 1186 N N . THR A 1 157 ? -9.171 -5.645 3.115 1.00 85.62 157 THR A N 1
ATOM 1187 C CA . THR A 1 157 ? -8.936 -4.200 3.224 1.00 85.62 157 THR A CA 1
ATOM 1188 C C . THR A 1 157 ? -8.778 -3.608 1.838 1.00 85.62 157 THR A C 1
ATOM 1190 O O . THR A 1 157 ? -7.876 -3.948 1.082 1.00 85.62 157 THR A O 1
ATOM 1193 N N . GLU A 1 158 ? -9.663 -2.685 1.503 1.00 91.94 158 GLU A N 1
ATOM 1194 C CA . GLU A 1 158 ? -9.622 -1.985 0.232 1.00 91.94 158 GLU A CA 1
ATOM 1195 C C . GLU A 1 158 ? -8.487 -0.952 0.202 1.00 91.94 158 GLU A C 1
ATOM 1197 O O . GLU A 1 158 ? -8.383 -0.114 1.097 1.00 91.94 158 GLU A O 1
ATOM 1202 N N . ALA A 1 159 ? -7.637 -0.994 -0.833 1.00 94.19 159 ALA A N 1
ATOM 1203 C CA . ALA A 1 159 ? -6.618 0.035 -1.041 1.00 94.19 159 ALA A CA 1
ATOM 1204 C C . ALA A 1 159 ? -7.278 1.424 -1.187 1.00 94.19 159 ALA A C 1
ATOM 1206 O O . ALA A 1 159 ? -8.221 1.543 -1.974 1.00 94.19 159 ALA A O 1
ATOM 1207 N N . PRO A 1 160 ? -6.803 2.464 -0.483 1.00 96.44 160 PRO A N 1
ATOM 1208 C CA . PRO A 1 160 ? -7.300 3.832 -0.625 1.00 96.44 160 PRO A CA 1
ATOM 1209 C C . PRO A 1 160 ? -7.234 4.373 -2.064 1.00 96.44 160 PRO A C 1
ATOM 1211 O O . PRO A 1 160 ? -6.385 3.954 -2.855 1.00 96.44 160 PRO A O 1
ATOM 1214 N N . LEU A 1 161 ? -8.121 5.323 -2.395 1.00 97.00 161 LEU A N 1
ATOM 1215 C CA . LEU A 1 161 ? -8.201 5.942 -3.728 1.00 97.00 161 LEU A CA 1
ATOM 1216 C C . LEU A 1 161 ? -6.869 6.571 -4.156 1.00 97.00 161 LEU A C 1
ATOM 1218 O O . LEU A 1 161 ? -6.424 6.315 -5.270 1.00 97.00 161 LEU A O 1
ATOM 1222 N N . ASP A 1 162 ? -6.201 7.314 -3.270 1.00 97.94 162 ASP A N 1
ATOM 1223 C CA . ASP A 1 162 ? -4.943 8.008 -3.580 1.00 97.94 162 ASP A CA 1
ATOM 1224 C C . ASP A 1 162 ? -3.832 7.043 -4.032 1.00 97.94 162 ASP A C 1
ATOM 1226 O O . ASP A 1 162 ? -3.023 7.375 -4.897 1.00 97.94 162 ASP A O 1
ATOM 1230 N N . LEU A 1 163 ? -3.808 5.813 -3.509 1.00 98.19 163 LEU A N 1
ATOM 1231 C CA . LEU A 1 163 ? -2.858 4.786 -3.949 1.00 98.19 163 LEU A CA 1
ATOM 1232 C C . LEU A 1 163 ? -3.208 4.206 -5.322 1.00 98.19 163 LEU A C 1
ATOM 1234 O O . LEU A 1 163 ? -2.312 3.924 -6.121 1.00 98.19 163 LEU A O 1
ATOM 1238 N N . VAL A 1 164 ? -4.500 4.029 -5.610 1.00 97.94 164 VAL A N 1
ATOM 1239 C CA . VAL A 1 164 ? -4.961 3.563 -6.925 1.00 97.94 164 VAL A CA 1
ATOM 1240 C C . VAL A 1 164 ? -4.741 4.640 -7.990 1.00 97.94 164 VAL A C 1
ATOM 1242 O O . VAL A 1 164 ? -4.359 4.306 -9.110 1.00 97.94 164 VAL A O 1
ATOM 1245 N N . GLU A 1 165 ? -4.889 5.919 -7.641 1.00 98.19 165 GLU A N 1
ATOM 1246 C CA . GLU A 1 165 ? -4.521 7.054 -8.493 1.00 98.19 165 GLU A CA 1
ATOM 1247 C C . GLU A 1 165 ? -3.019 7.068 -8.798 1.00 98.19 165 GLU A C 1
ATOM 1249 O O . GLU A 1 165 ? -2.643 7.189 -9.962 1.00 98.19 165 GLU A O 1
ATOM 1254 N N . LEU A 1 166 ? -2.153 6.851 -7.798 1.00 98.50 166 LEU A N 1
ATOM 1255 C CA . LEU A 1 166 ? -0.704 6.737 -8.020 1.00 98.50 166 LEU A CA 1
ATOM 1256 C C . LEU A 1 166 ? -0.349 5.581 -8.966 1.00 98.50 166 LEU A C 1
ATOM 1258 O O . LEU A 1 166 ? 0.528 5.729 -9.817 1.00 98.50 166 LEU A O 1
ATOM 1262 N N . LEU A 1 167 ? -1.031 4.438 -8.848 1.00 98.56 167 LEU A N 1
ATOM 1263 C CA . LEU A 1 167 ? -0.845 3.316 -9.769 1.00 98.56 167 LEU A CA 1
ATOM 1264 C C . LEU A 1 167 ? -1.342 3.650 -11.185 1.00 98.56 167 LEU A C 1
ATOM 1266 O O . LEU A 1 167 ? -0.657 3.337 -12.161 1.00 98.56 167 LEU A O 1
ATOM 1270 N N . ALA A 1 168 ? -2.497 4.312 -11.304 1.00 98.44 168 ALA A N 1
ATOM 1271 C CA . ALA A 1 168 ? -3.043 4.754 -12.583 1.00 98.44 168 ALA A CA 1
ATOM 1272 C C . ALA A 1 168 ? -2.115 5.768 -13.278 1.00 98.44 168 ALA A C 1
ATOM 1274 O O . ALA A 1 168 ? -1.909 5.674 -14.488 1.00 98.44 168 ALA A O 1
ATOM 1275 N N . GLU A 1 169 ? -1.517 6.695 -12.529 1.00 98.62 169 GLU A N 1
ATOM 1276 C CA . GLU A 1 169 ? -0.507 7.638 -13.018 1.00 98.62 169 GLU A CA 1
ATOM 1277 C C . GLU A 1 169 ? 0.756 6.896 -13.485 1.00 98.62 169 GLU A C 1
ATOM 1279 O O . GLU A 1 169 ? 1.223 7.112 -14.604 1.00 98.62 169 GLU A O 1
ATOM 1284 N N . ALA A 1 170 ? 1.262 5.951 -12.683 1.00 98.62 170 ALA A N 1
ATOM 1285 C CA . ALA A 1 170 ? 2.468 5.187 -12.998 1.00 98.62 170 ALA A CA 1
ATOM 1286 C C . ALA A 1 170 ? 2.332 4.326 -14.265 1.00 98.62 170 ALA A C 1
ATOM 1288 O O . ALA A 1 170 ? 3.219 4.352 -15.119 1.00 98.62 170 ALA A O 1
ATOM 1289 N N . GLN A 1 171 ? 1.218 3.604 -14.442 1.00 98.44 171 GLN A N 1
ATOM 1290 C CA . GLN A 1 171 ? 1.000 2.820 -15.667 1.00 98.44 171 GLN A CA 1
ATOM 1291 C C . GLN A 1 171 ? 0.828 3.718 -16.903 1.00 98.44 171 GLN A C 1
ATOM 1293 O O . GLN A 1 171 ? 1.302 3.382 -17.988 1.00 98.44 171 GLN A O 1
ATOM 1298 N N . SER A 1 172 ? 0.205 4.891 -16.738 1.00 98.31 172 SER A N 1
ATOM 1299 C CA . SER A 1 172 ? 0.023 5.865 -17.820 1.00 98.31 172 SER A CA 1
ATOM 1300 C C . SER A 1 172 ? 1.367 6.446 -18.253 1.00 98.31 172 SER A C 1
ATOM 1302 O O . SER A 1 172 ? 1.607 6.656 -19.438 1.00 98.31 172 SER A O 1
ATOM 1304 N N . MET A 1 173 ? 2.278 6.623 -17.296 1.00 98.50 173 MET A N 1
ATOM 1305 C CA . MET A 1 173 ? 3.640 7.078 -17.537 1.00 98.50 173 MET A CA 1
ATOM 1306 C C . MET A 1 173 ? 4.443 6.057 -18.349 1.00 98.50 173 MET A C 1
ATOM 1308 O O . MET A 1 173 ? 5.111 6.436 -19.310 1.00 98.50 173 MET A O 1
ATOM 1312 N N . VAL A 1 174 ? 4.325 4.764 -18.020 1.00 98.50 174 VAL A N 1
ATOM 1313 C CA . VAL A 1 174 ? 4.910 3.679 -18.826 1.00 98.50 174 VAL A CA 1
ATOM 1314 C C . VAL A 1 174 ? 4.322 3.688 -20.237 1.00 98.50 174 VAL A C 1
ATOM 1316 O O . VAL A 1 174 ? 5.085 3.671 -21.196 1.00 98.50 174 VAL A O 1
ATOM 1319 N N . ARG A 1 175 ? 2.995 3.802 -20.390 1.00 98.06 175 ARG A N 1
ATOM 1320 C CA . ARG A 1 175 ? 2.337 3.897 -21.706 1.00 98.06 175 ARG A CA 1
ATOM 1321 C C . ARG A 1 175 ? 2.906 5.040 -22.554 1.00 98.06 175 ARG A C 1
ATOM 1323 O O . ARG A 1 175 ? 3.244 4.829 -23.714 1.00 98.06 175 ARG A O 1
ATOM 1330 N N . SER A 1 176 ? 3.047 6.233 -21.975 1.00 97.94 176 SER A N 1
ATOM 1331 C CA . SER A 1 176 ? 3.639 7.389 -22.659 1.00 97.94 176 SER A CA 1
ATOM 1332 C C . SER A 1 176 ? 5.103 7.147 -23.041 1.00 97.94 176 SER A C 1
ATOM 1334 O O . SER A 1 176 ? 5.497 7.444 -24.167 1.00 97.94 176 SER A O 1
ATOM 1336 N N . ALA A 1 177 ? 5.903 6.575 -22.134 1.00 98.12 177 ALA A N 1
ATOM 1337 C CA . ALA A 1 177 ? 7.306 6.252 -22.391 1.00 98.12 177 ALA A CA 1
ATOM 1338 C C . ALA A 1 177 ? 7.469 5.216 -23.517 1.00 98.12 177 ALA A C 1
ATOM 1340 O O . ALA A 1 177 ? 8.355 5.362 -24.354 1.00 98.12 177 ALA A O 1
ATOM 1341 N N . LEU A 1 178 ? 6.595 4.205 -23.579 1.00 97.88 178 LEU A N 1
ATOM 1342 C CA . LEU A 1 178 ? 6.579 3.204 -24.653 1.00 97.88 178 LEU A CA 1
ATOM 1343 C C . LEU A 1 178 ? 6.288 3.833 -26.021 1.00 97.88 178 LEU A C 1
ATOM 1345 O O . LEU A 1 178 ? 6.940 3.482 -27.002 1.00 97.88 178 LEU A O 1
ATOM 1349 N N . GLY A 1 179 ? 5.377 4.810 -26.075 1.00 97.44 179 GLY A N 1
ATOM 1350 C CA . GLY A 1 179 ? 5.096 5.571 -27.293 1.00 97.44 179 GLY A CA 1
ATOM 1351 C C . GLY A 1 179 ? 6.309 6.352 -27.813 1.00 97.44 179 GLY A C 1
ATOM 1352 O O . GLY A 1 179 ? 6.508 6.426 -29.021 1.00 97.44 179 GLY A O 1
ATOM 1353 N N . MET A 1 180 ? 7.158 6.874 -26.918 1.00 97.25 180 MET A N 1
ATOM 1354 C CA . MET A 1 180 ? 8.385 7.594 -27.296 1.00 97.25 180 MET A CA 1
ATOM 1355 C C . MET A 1 180 ? 9.450 6.687 -27.926 1.00 97.25 180 MET A C 1
ATOM 1357 O O . MET A 1 180 ? 10.225 7.153 -28.754 1.00 97.25 180 MET A O 1
ATOM 1361 N N . VAL A 1 181 ? 9.481 5.402 -27.555 1.00 97.50 181 VAL A N 1
ATOM 1362 C CA . VAL A 1 181 ? 10.433 4.407 -28.087 1.00 97.50 181 VAL A CA 1
ATOM 1363 C C . VAL A 1 181 ? 9.816 3.477 -29.140 1.00 97.50 181 VAL A C 1
ATOM 1365 O O . VAL A 1 181 ? 10.402 2.445 -29.471 1.00 97.50 181 VAL A O 1
ATOM 1368 N N . GLU A 1 182 ? 8.636 3.830 -29.660 1.00 96.38 182 GLU A N 1
ATOM 1369 C CA . GLU A 1 182 ? 7.904 3.078 -30.689 1.00 96.38 182 GLU A CA 1
ATOM 1370 C C . GLU A 1 182 ? 7.614 1.614 -30.303 1.00 96.38 182 GLU A C 1
ATOM 1372 O O . GLU A 1 182 ? 7.680 0.707 -31.137 1.00 96.38 182 GLU A O 1
ATOM 1377 N N . VAL A 1 183 ? 7.307 1.356 -29.028 1.00 96.12 183 VAL A N 1
ATOM 1378 C CA . VAL A 1 183 ? 6.841 0.041 -28.568 1.00 96.12 183 VAL A CA 1
ATOM 1379 C C . VAL A 1 183 ? 5.320 0.064 -28.497 1.00 96.12 183 VAL A C 1
ATOM 1381 O O . VAL A 1 183 ? 4.734 0.694 -27.622 1.00 96.12 183 VAL A O 1
ATOM 1384 N N . GLU A 1 184 ? 4.675 -0.636 -29.429 1.00 92.50 184 GLU A N 1
ATOM 1385 C CA . GLU A 1 184 ? 3.214 -0.604 -29.577 1.00 92.50 184 GLU A CA 1
ATOM 1386 C C . GLU A 1 184 ? 2.469 -1.287 -28.426 1.00 92.50 184 GLU A C 1
ATOM 1388 O O . GLU A 1 184 ? 1.348 -0.899 -28.091 1.00 92.50 184 GLU A O 1
ATOM 1393 N N . ARG A 1 185 ? 3.060 -2.333 -27.838 1.00 93.75 185 ARG A N 1
ATOM 1394 C CA . ARG A 1 185 ? 2.374 -3.179 -26.863 1.00 93.75 185 ARG A CA 1
ATOM 1395 C C . ARG A 1 185 ? 3.303 -3.682 -25.770 1.00 93.75 185 ARG A C 1
ATOM 1397 O O . ARG A 1 185 ? 4.325 -4.302 -26.048 1.00 93.75 185 ARG A O 1
ATOM 1404 N N . ASP A 1 186 ? 2.855 -3.504 -24.532 1.00 97.50 186 ASP A N 1
ATOM 1405 C CA . ASP A 1 186 ? 3.426 -4.121 -23.341 1.00 97.50 186 ASP A CA 1
ATOM 1406 C C . ASP A 1 186 ? 2.310 -4.773 -22.513 1.00 97.50 186 ASP A C 1
ATOM 1408 O O . ASP A 1 186 ? 1.365 -4.113 -22.073 1.00 97.50 186 ASP A O 1
ATOM 1412 N N . ASP A 1 187 ? 2.391 -6.092 -22.321 1.00 96.56 187 ASP A N 1
ATOM 1413 C CA . ASP A 1 187 ? 1.326 -6.847 -21.653 1.00 96.56 187 ASP A CA 1
ATOM 1414 C C . ASP A 1 187 ? 1.219 -6.512 -20.154 1.00 96.56 187 ASP A C 1
ATOM 1416 O O . ASP A 1 187 ? 0.138 -6.642 -19.574 1.00 96.56 187 ASP A O 1
ATOM 1420 N N . VAL A 1 188 ? 2.309 -6.076 -19.508 1.00 97.94 188 VAL A N 1
ATOM 1421 C CA . VAL A 1 188 ? 2.307 -5.722 -18.079 1.00 97.94 188 VAL A CA 1
ATOM 1422 C C . VAL A 1 188 ? 1.594 -4.393 -17.870 1.00 97.94 188 VAL A C 1
ATOM 1424 O O . VAL A 1 188 ? 0.695 -4.314 -17.029 1.00 97.94 188 VAL A O 1
ATOM 1427 N N . GLN A 1 189 ? 1.946 -3.377 -18.659 1.00 97.88 189 GLN A N 1
ATOM 1428 C CA . GLN A 1 189 ? 1.282 -2.078 -18.649 1.00 97.88 189 GLN A CA 1
ATOM 1429 C C . GLN A 1 189 ? -0.208 -2.230 -18.974 1.00 97.88 189 GLN A C 1
ATOM 1431 O O . GLN A 1 189 ? -1.040 -1.727 -18.217 1.00 97.88 189 GLN A O 1
ATOM 1436 N N . GLN A 1 190 ? -0.562 -2.981 -20.024 1.00 97.25 190 GLN A N 1
ATOM 1437 C CA . GLN A 1 190 ? -1.961 -3.214 -20.395 1.00 97.25 190 GLN A CA 1
ATOM 1438 C C . GLN A 1 190 ? -2.741 -3.933 -19.282 1.00 97.25 190 GLN A C 1
ATOM 1440 O O . GLN A 1 190 ? -3.855 -3.530 -18.945 1.00 97.25 190 GLN A O 1
ATOM 1445 N N . SER A 1 191 ? -2.148 -4.956 -18.656 1.00 96.81 191 SER A N 1
ATOM 1446 C CA . SER A 1 191 ? -2.788 -5.678 -17.547 1.00 96.81 191 SER A CA 1
ATOM 1447 C C . SER A 1 191 ? -3.039 -4.777 -16.332 1.00 96.81 191 SER A C 1
ATOM 1449 O O . SER A 1 191 ? -4.068 -4.902 -15.669 1.00 96.81 191 SER A O 1
ATOM 1451 N N . LEU A 1 192 ? -2.111 -3.865 -16.021 1.00 97.81 192 LEU A N 1
ATOM 1452 C CA . LEU A 1 192 ? -2.277 -2.901 -14.929 1.00 97.81 192 LEU A CA 1
ATOM 1453 C C . LEU A 1 192 ? -3.289 -1.804 -15.268 1.00 97.81 192 LEU A C 1
ATOM 1455 O O . LEU A 1 192 ? -4.065 -1.420 -14.396 1.00 97.81 192 LEU A O 1
ATOM 1459 N N . TYR A 1 193 ? -3.342 -1.347 -16.521 1.00 97.81 193 TYR A N 1
ATOM 1460 C CA . TYR A 1 193 ? -4.401 -0.458 -17.001 1.00 97.81 193 TYR A CA 1
ATOM 1461 C C . TYR A 1 193 ? -5.788 -1.088 -16.813 1.00 97.81 193 TYR A C 1
ATOM 1463 O O . TYR A 1 193 ? -6.680 -0.465 -16.234 1.00 97.81 193 TYR A O 1
ATOM 1471 N N . GLU A 1 194 ? -5.964 -2.335 -17.259 1.00 96.56 194 GLU A N 1
ATOM 1472 C CA . GLU A 1 194 ? -7.215 -3.084 -17.101 1.00 96.56 194 GLU A CA 1
ATOM 1473 C C . GLU A 1 194 ? -7.563 -3.273 -15.627 1.00 96.56 194 GLU A C 1
ATOM 1475 O O . GLU A 1 194 ? -8.703 -3.033 -15.229 1.00 96.56 194 GLU A O 1
ATOM 1480 N N . TRP A 1 195 ? -6.566 -3.595 -14.796 1.00 96.06 195 TRP A N 1
ATOM 1481 C CA . TRP A 1 195 ? -6.751 -3.662 -13.355 1.00 96.06 195 TRP A CA 1
ATOM 1482 C C . TRP A 1 195 ? -7.254 -2.321 -12.800 1.00 96.06 195 TRP A C 1
ATOM 1484 O O . TRP A 1 195 ? -8.303 -2.298 -12.166 1.00 96.06 195 TRP A O 1
ATOM 1494 N N . CYS A 1 196 ? -6.594 -1.193 -13.066 1.00 96.88 196 CYS A N 1
ATOM 1495 C CA . CYS A 1 196 ? -7.045 0.112 -12.571 1.00 96.88 196 CYS A CA 1
ATOM 1496 C C . CYS A 1 196 ? -8.455 0.465 -13.063 1.00 96.88 196 CYS A C 1
ATOM 1498 O O . CYS A 1 196 ? -9.270 0.959 -12.285 1.00 96.88 196 CYS A O 1
ATOM 1500 N N . ARG A 1 197 ? -8.767 0.182 -14.333 1.00 96.44 197 ARG A N 1
ATOM 1501 C CA . ARG A 1 197 ? -10.086 0.443 -14.924 1.00 96.44 197 ARG A CA 1
ATOM 1502 C C . ARG A 1 197 ? -11.189 -0.346 -14.229 1.00 96.44 197 ARG A C 1
ATOM 1504 O O . ARG A 1 197 ? -12.230 0.221 -13.898 1.00 96.44 197 ARG A O 1
ATOM 1511 N N . ASP A 1 198 ? -10.963 -1.633 -14.002 1.00 94.62 198 ASP A N 1
ATOM 1512 C CA . ASP A 1 198 ? -11.938 -2.499 -13.344 1.00 94.62 198 ASP A CA 1
ATOM 1513 C C . ASP A 1 198 ? -12.124 -2.100 -11.874 1.00 94.62 198 ASP A C 1
ATOM 1515 O O . ASP A 1 198 ? -13.252 -2.086 -11.380 1.00 94.62 198 ASP A O 1
ATOM 1519 N N . GLU A 1 199 ? -11.047 -1.688 -11.195 1.00 94.88 199 GLU A N 1
ATOM 1520 C CA . GLU A 1 199 ? -11.115 -1.188 -9.819 1.00 94.88 199 GLU A CA 1
ATOM 1521 C C . GLU A 1 199 ? -11.901 0.120 -9.725 1.00 94.88 199 GLU A C 1
ATOM 1523 O O . GLU A 1 199 ? -12.804 0.247 -8.894 1.00 94.88 199 GLU A O 1
ATOM 1528 N N . GLY A 1 200 ? -11.609 1.063 -10.625 1.00 95.56 200 GLY A N 1
ATOM 1529 C CA . GLY A 1 200 ? -12.332 2.323 -10.733 1.00 95.56 200 GLY A CA 1
ATOM 1530 C C . GLY A 1 200 ? -13.812 2.097 -11.023 1.00 95.56 200 GLY A C 1
ATOM 1531 O O . GLY A 1 200 ? -14.665 2.682 -10.363 1.00 95.56 200 GLY A O 1
ATOM 1532 N N . ARG A 1 201 ? -14.154 1.168 -11.924 1.00 95.38 201 ARG A N 1
ATOM 1533 C CA . ARG A 1 201 ? -15.553 0.816 -12.205 1.00 95.38 201 ARG A CA 1
ATOM 1534 C C . ARG A 1 201 ? -16.252 0.217 -10.986 1.00 95.38 201 ARG A C 1
ATOM 1536 O O . ARG A 1 201 ? -17.354 0.648 -10.655 1.00 95.38 201 ARG A O 1
ATOM 1543 N N . ARG A 1 202 ? -15.618 -0.754 -10.321 1.00 93.19 202 ARG A N 1
ATOM 1544 C CA . ARG A 1 202 ? -16.173 -1.450 -9.151 1.00 93.19 202 ARG A CA 1
ATOM 1545 C C . ARG A 1 202 ? -16.471 -0.483 -8.006 1.00 93.19 202 ARG A C 1
ATOM 1547 O O . ARG A 1 202 ? -17.517 -0.590 -7.376 1.00 93.19 202 ARG A O 1
ATOM 1554 N N . ARG A 1 203 ? -15.577 0.479 -7.771 1.00 94.56 203 ARG A N 1
ATOM 1555 C CA . ARG A 1 203 ? -15.698 1.472 -6.691 1.00 94.56 203 ARG A CA 1
ATOM 1556 C C . ARG A 1 203 ? -16.324 2.801 -7.120 1.00 94.56 203 ARG A C 1
ATOM 1558 O O . ARG A 1 203 ? -16.482 3.691 -6.290 1.00 94.56 203 ARG A O 1
ATOM 1565 N N . ARG A 1 204 ? -16.704 2.930 -8.396 1.00 96.44 204 ARG A N 1
ATOM 1566 C CA . ARG A 1 204 ? -17.223 4.163 -9.017 1.00 96.44 204 ARG A CA 1
ATOM 1567 C C . ARG A 1 204 ? -16.268 5.356 -8.862 1.00 96.44 204 ARG A C 1
ATOM 1569 O O . ARG A 1 204 ? -16.697 6.481 -8.623 1.00 96.44 204 ARG A O 1
ATOM 1576 N N . TRP A 1 205 ? -14.971 5.105 -8.997 1.00 97.56 205 TRP A N 1
ATOM 1577 C CA . TRP A 1 205 ? -13.932 6.128 -8.988 1.00 97.56 205 TRP A CA 1
ATOM 1578 C C . TRP A 1 205 ? -13.595 6.584 -10.403 1.00 97.56 205 TRP A C 1
ATOM 1580 O O . TRP A 1 205 ? -13.441 5.770 -11.316 1.00 97.56 205 TRP A O 1
ATOM 1590 N N . TYR A 1 206 ? -13.443 7.896 -10.567 1.00 96.81 206 TYR A N 1
ATOM 1591 C CA . TYR A 1 206 ? -12.897 8.486 -11.781 1.00 96.81 206 TYR A CA 1
ATOM 1592 C C . TYR A 1 206 ? -11.373 8.563 -11.659 1.00 96.81 206 TYR A C 1
ATOM 1594 O O . TYR A 1 206 ? -10.858 9.266 -10.797 1.00 96.81 206 TYR A O 1
ATOM 1602 N N . LEU A 1 207 ? -10.658 7.829 -12.513 1.00 97.12 207 LEU A N 1
ATOM 1603 C CA . LEU A 1 207 ? -9.194 7.799 -12.540 1.00 97.12 207 LEU A CA 1
ATOM 1604 C C . LEU A 1 207 ? -8.698 8.522 -13.797 1.00 97.12 207 LEU A C 1
ATOM 1606 O O . LEU A 1 207 ? -8.639 7.924 -14.873 1.00 97.12 207 LEU A O 1
ATOM 1610 N N . ALA A 1 208 ? -8.340 9.799 -13.643 1.00 96.31 208 ALA A N 1
ATOM 1611 C CA . ALA A 1 208 ? -7.921 10.710 -14.715 1.00 96.31 208 ALA A CA 1
ATOM 1612 C C . ALA A 1 208 ? -6.930 10.071 -15.710 1.00 96.31 208 ALA A C 1
ATOM 1614 O O . ALA A 1 208 ? -7.178 9.983 -16.913 1.00 96.31 208 ALA A O 1
ATOM 1615 N N . ASN A 1 209 ? -5.846 9.476 -15.199 1.00 96.50 209 ASN A N 1
ATOM 1616 C CA . ASN A 1 209 ? -4.760 8.931 -16.022 1.00 96.50 209 ASN A CA 1
ATOM 1617 C C . ASN A 1 209 ? -5.100 7.660 -16.825 1.00 96.50 209 ASN A C 1
ATOM 1619 O O . ASN A 1 209 ? -4.236 7.144 -17.544 1.00 96.50 209 ASN A O 1
ATOM 1623 N N . LEU A 1 210 ? -6.337 7.153 -16.738 1.00 95.38 210 LEU A N 1
ATOM 1624 C CA . LEU A 1 210 ? -6.848 6.130 -17.654 1.00 95.38 210 LEU A CA 1
ATOM 1625 C C . LEU A 1 210 ? -7.329 6.719 -18.988 1.00 95.38 210 LEU A C 1
ATOM 1627 O O . LEU A 1 210 ? -7.420 5.989 -19.979 1.00 95.38 210 LEU A O 1
ATOM 1631 N N . SER A 1 211 ? -7.601 8.024 -19.034 1.00 94.50 211 SER A N 1
ATOM 1632 C CA . SER A 1 211 ? -7.923 8.746 -20.262 1.00 94.50 211 SER A CA 1
ATOM 1633 C C . SER A 1 211 ? -6.699 8.857 -21.179 1.00 94.50 211 SER A C 1
ATOM 1635 O O . SER A 1 211 ? -5.549 8.887 -20.729 1.00 94.50 211 SER A O 1
ATOM 1637 N N . SER A 1 212 ? -6.924 8.911 -22.493 1.00 89.75 212 SER A N 1
ATOM 1638 C CA . SER A 1 212 ? -5.875 9.234 -23.472 1.00 89.75 212 SER A CA 1
ATOM 1639 C C . SER A 1 212 ? -5.445 10.700 -23.386 1.00 89.75 212 SER A C 1
ATOM 1641 O O . SER A 1 212 ? -4.287 11.007 -23.643 1.00 89.75 212 SER A O 1
ATOM 1643 N N . ASN A 1 213 ? -6.360 11.590 -22.991 1.00 93.81 213 ASN A N 1
ATOM 1644 C CA . ASN A 1 213 ? -6.129 13.039 -22.964 1.00 93.81 213 ASN A CA 1
ATOM 1645 C C . ASN A 1 213 ? -5.346 13.496 -21.724 1.00 93.81 213 ASN A C 1
ATOM 1647 O O . ASN A 1 213 ? -4.809 14.595 -21.705 1.00 93.81 213 ASN A O 1
ATOM 1651 N N . GLU A 1 214 ? -5.268 12.646 -20.699 1.00 95.00 214 GLU A N 1
ATOM 1652 C CA . GLU A 1 214 ? -4.601 12.922 -19.418 1.00 95.00 214 GLU A CA 1
ATOM 1653 C C . GLU A 1 214 ? -3.436 11.940 -19.198 1.00 95.00 214 GLU A C 1
ATOM 1655 O O . GLU A 1 214 ? -3.218 11.404 -18.105 1.00 95.00 214 GLU A O 1
ATOM 1660 N N . ALA A 1 215 ? -2.700 11.647 -20.274 1.00 96.00 215 ALA A N 1
ATOM 1661 C CA . ALA A 1 215 ? -1.538 10.772 -20.222 1.00 96.00 215 ALA A CA 1
ATOM 1662 C C . ALA A 1 215 ? -0.431 11.383 -19.344 1.00 96.00 215 ALA A C 1
ATOM 1664 O O . ALA A 1 215 ? -0.098 12.563 -19.469 1.00 96.00 215 ALA A O 1
ATOM 1665 N N . ALA A 1 216 ? 0.149 10.581 -18.448 1.00 97.75 216 ALA A N 1
ATOM 1666 C CA . ALA A 1 216 ? 1.207 11.063 -17.564 1.00 97.75 216 ALA A CA 1
ATOM 1667 C C . ALA A 1 216 ? 2.506 11.321 -18.347 1.00 97.75 216 ALA A C 1
ATOM 1669 O O . ALA A 1 216 ? 2.876 10.543 -19.231 1.00 97.75 216 ALA A O 1
ATOM 1670 N N . ASN A 1 217 ? 3.208 12.408 -18.010 1.00 98.19 217 ASN A N 1
ATOM 1671 C CA . ASN A 1 217 ? 4.464 12.788 -18.658 1.00 98.19 217 ASN A CA 1
ATOM 1672 C C . ASN A 1 217 ? 5.637 11.952 -18.106 1.00 98.19 217 ASN A C 1
ATOM 1674 O O . ASN A 1 217 ? 5.971 12.096 -16.925 1.00 98.19 217 ASN A O 1
ATOM 1678 N N . PRO A 1 218 ? 6.314 11.136 -18.934 1.00 98.25 218 PRO A N 1
ATOM 1679 C CA . PRO A 1 218 ? 7.383 10.260 -18.472 1.00 98.25 218 PRO A CA 1
ATOM 1680 C C . PRO A 1 218 ? 8.643 11.001 -18.020 1.00 98.25 218 PRO A C 1
ATOM 1682 O O . PRO A 1 218 ? 9.352 10.488 -17.162 1.00 98.25 218 PRO A O 1
ATOM 1685 N N . ALA A 1 219 ? 8.880 12.244 -18.452 1.00 98.12 219 ALA A N 1
ATOM 1686 C CA . ALA A 1 219 ? 9.996 13.054 -17.950 1.00 98.12 219 ALA A CA 1
ATOM 1687 C C . ALA A 1 219 ? 9.873 13.401 -16.449 1.00 98.12 219 ALA A C 1
ATOM 1689 O O . ALA A 1 219 ? 10.863 13.751 -15.807 1.00 98.12 219 ALA A O 1
ATOM 1690 N N . LEU A 1 220 ? 8.672 13.288 -15.868 1.00 98.31 220 LEU A N 1
ATOM 1691 C CA . LEU A 1 220 ? 8.388 13.607 -14.464 1.00 98.31 220 LEU A CA 1
ATOM 1692 C C . LEU A 1 220 ? 8.435 12.380 -13.534 1.00 98.31 220 LEU A C 1
ATOM 1694 O O . LEU A 1 220 ? 7.985 12.454 -12.387 1.00 98.31 220 LEU A O 1
ATOM 1698 N N . TRP A 1 221 ? 9.007 11.258 -13.983 1.00 98.44 221 TRP A N 1
ATOM 1699 C CA . TRP A 1 221 ? 9.063 10.015 -13.204 1.00 98.44 221 TRP A CA 1
ATOM 1700 C C . TRP A 1 221 ? 9.735 10.178 -11.830 1.00 98.44 221 TRP A C 1
ATOM 1702 O O . TRP A 1 221 ? 9.323 9.535 -10.862 1.00 98.44 221 TRP A O 1
ATOM 1712 N N . GLY A 1 222 ? 10.716 11.076 -11.692 1.00 98.38 222 GLY A N 1
ATOM 1713 C CA . GLY A 1 222 ? 11.359 11.363 -10.404 1.00 98.38 222 GLY A CA 1
ATOM 1714 C C . GLY A 1 222 ? 10.404 11.968 -9.365 1.00 98.38 222 GLY A C 1
ATOM 1715 O O . GLY A 1 222 ? 10.470 11.620 -8.185 1.00 98.38 222 GLY A O 1
ATOM 1716 N N . GLY A 1 223 ? 9.468 12.821 -9.795 1.00 98.31 223 GLY A N 1
ATOM 1717 C CA . GLY A 1 223 ? 8.450 13.405 -8.916 1.00 98.31 223 GLY A CA 1
ATOM 1718 C C . GLY A 1 223 ? 7.425 12.370 -8.455 1.00 98.31 223 GLY A C 1
ATOM 1719 O O . GLY A 1 223 ? 7.097 12.298 -7.268 1.00 98.31 223 GLY A O 1
ATOM 1720 N N . LEU A 1 224 ? 6.980 11.505 -9.371 1.00 98.50 224 LEU A N 1
ATOM 1721 C CA . LEU A 1 224 ? 6.093 10.390 -9.035 1.00 98.50 224 LEU A CA 1
ATOM 1722 C C . LEU A 1 224 ? 6.758 9.415 -8.051 1.00 98.50 224 LEU A C 1
ATOM 1724 O O . LEU A 1 224 ? 6.122 9.001 -7.082 1.00 98.50 224 LEU A O 1
ATOM 1728 N N . LYS A 1 225 ? 8.055 9.125 -8.224 1.00 98.56 225 LYS A N 1
ATOM 1729 C CA . LYS A 1 225 ? 8.834 8.303 -7.286 1.00 98.56 225 LYS A CA 1
ATOM 1730 C C . LYS A 1 225 ? 8.771 8.850 -5.859 1.00 98.56 225 LYS A C 1
ATOM 1732 O O . LYS A 1 225 ? 8.505 8.099 -4.923 1.00 98.56 225 LYS A O 1
ATOM 1737 N N . ALA A 1 226 ? 8.978 10.158 -5.689 1.00 98.50 226 ALA A N 1
ATOM 1738 C CA . ALA A 1 226 ? 8.920 10.804 -4.378 1.00 98.50 226 ALA A CA 1
ATOM 1739 C C . ALA A 1 226 ? 7.519 10.713 -3.745 1.00 98.50 226 ALA A C 1
ATOM 1741 O O . ALA A 1 226 ? 7.397 10.429 -2.554 1.00 98.50 226 ALA A O 1
ATOM 1742 N N . ARG A 1 227 ? 6.454 10.889 -4.542 1.00 98.62 227 ARG A N 1
ATOM 1743 C CA . ARG A 1 227 ? 5.062 10.746 -4.078 1.00 98.62 227 ARG A CA 1
ATOM 1744 C C . ARG A 1 227 ? 4.736 9.314 -3.643 1.00 98.62 227 ARG A C 1
ATOM 1746 O O . ARG A 1 227 ? 4.116 9.135 -2.597 1.00 98.62 227 ARG A O 1
ATOM 1753 N N . ILE A 1 228 ? 5.177 8.314 -4.409 1.00 98.50 228 ILE A N 1
ATOM 1754 C CA . ILE A 1 228 ? 5.011 6.890 -4.075 1.00 98.50 228 ILE A CA 1
ATOM 1755 C C . ILE A 1 228 ? 5.766 6.549 -2.786 1.00 98.50 228 ILE A C 1
ATOM 1757 O O . ILE A 1 228 ? 5.194 5.913 -1.906 1.00 98.50 228 ILE A O 1
ATOM 1761 N N . ALA A 1 229 ? 7.008 7.015 -2.629 1.00 98.38 229 ALA A N 1
ATOM 1762 C CA . ALA A 1 229 ? 7.784 6.804 -1.406 1.00 98.38 229 ALA A CA 1
ATOM 1763 C C . ALA A 1 229 ? 7.098 7.430 -0.180 1.00 98.38 229 ALA A C 1
ATOM 1765 O O . ALA A 1 229 ? 6.880 6.752 0.820 1.00 98.38 229 ALA A O 1
ATOM 1766 N N . ALA A 1 230 ? 6.635 8.678 -0.290 1.00 98.19 230 ALA A N 1
ATOM 1767 C CA . ALA A 1 230 ? 5.886 9.324 0.785 1.00 98.19 230 ALA A CA 1
ATOM 1768 C C . ALA A 1 230 ? 4.585 8.574 1.124 1.00 98.19 230 ALA A C 1
ATOM 1770 O O . ALA A 1 230 ? 4.172 8.536 2.282 1.00 98.19 230 ALA A O 1
ATOM 1771 N N . ALA A 1 231 ? 3.909 7.986 0.133 1.00 98.00 231 ALA A N 1
ATOM 1772 C CA . ALA A 1 231 ? 2.737 7.145 0.365 1.00 98.00 231 ALA A CA 1
ATOM 1773 C C . ALA A 1 231 ? 3.096 5.829 1.075 1.00 98.00 231 ALA A C 1
ATOM 1775 O O . ALA A 1 231 ? 2.376 5.417 1.988 1.00 98.00 231 ALA A O 1
ATOM 1776 N N . ALA A 1 232 ? 4.224 5.211 0.715 1.00 97.62 232 ALA A N 1
ATOM 1777 C CA . ALA A 1 232 ? 4.756 4.031 1.391 1.00 97.62 232 ALA A CA 1
ATOM 1778 C C . ALA A 1 232 ? 5.043 4.308 2.872 1.00 97.62 232 ALA A C 1
ATOM 1780 O O . ALA A 1 232 ? 4.569 3.566 3.734 1.00 97.62 232 ALA A O 1
ATOM 1781 N N . ASP A 1 233 ? 5.725 5.417 3.168 1.00 97.44 233 ASP A N 1
ATOM 1782 C CA . ASP A 1 233 ? 6.053 5.829 4.536 1.00 97.44 233 ASP A CA 1
ATOM 1783 C C . ASP A 1 233 ? 4.786 6.051 5.375 1.00 97.44 233 ASP A C 1
ATOM 1785 O O . ASP A 1 233 ? 4.699 5.585 6.513 1.00 97.44 233 ASP A O 1
ATOM 1789 N N . ARG A 1 234 ? 3.754 6.694 4.800 1.00 97.00 234 ARG A N 1
ATOM 1790 C CA . ARG A 1 234 ? 2.447 6.857 5.464 1.00 97.00 234 ARG A CA 1
ATOM 1791 C C . ARG A 1 234 ? 1.793 5.511 5.780 1.00 97.00 234 ARG A C 1
ATOM 1793 O O . ARG A 1 234 ? 1.279 5.333 6.886 1.00 97.00 234 ARG A O 1
ATOM 1800 N N . CYS A 1 235 ? 1.810 4.574 4.832 1.00 95.75 235 CYS A N 1
ATOM 1801 C CA . CYS A 1 235 ? 1.232 3.243 5.021 1.00 95.75 235 CYS A CA 1
ATOM 1802 C C . CYS A 1 235 ? 1.969 2.459 6.112 1.00 95.75 235 CYS A C 1
ATOM 1804 O O . CYS A 1 235 ? 1.330 1.846 6.967 1.00 95.75 235 CYS A O 1
ATOM 1806 N N . GLU A 1 236 ? 3.301 2.496 6.125 1.00 95.50 236 GLU A N 1
ATOM 1807 C CA . GLU A 1 236 ? 4.086 1.780 7.131 1.00 95.50 236 GLU A CA 1
ATOM 1808 C C . GLU A 1 236 ? 3.930 2.402 8.524 1.00 95.50 236 GLU A C 1
ATOM 1810 O O . GLU A 1 236 ? 3.738 1.681 9.505 1.00 95.50 236 GLU A O 1
ATOM 1815 N N . ALA A 1 237 ? 3.894 3.734 8.620 1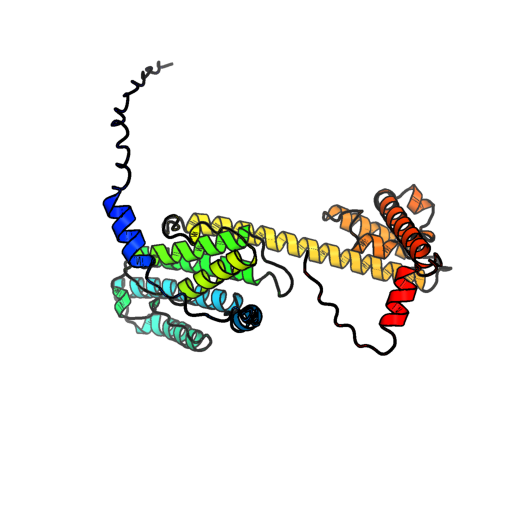.00 95.00 237 ALA A N 1
ATOM 1816 C CA . ALA A 1 237 ? 3.595 4.428 9.870 1.00 95.00 237 ALA A CA 1
ATOM 1817 C C . ALA A 1 237 ? 2.199 4.071 10.413 1.00 95.00 237 ALA A C 1
ATOM 1819 O O . ALA A 1 237 ? 2.034 3.901 11.623 1.00 95.00 237 ALA A O 1
ATOM 1820 N N . ALA A 1 238 ? 1.194 3.928 9.539 1.00 92.94 238 ALA A N 1
ATOM 1821 C CA . ALA A 1 238 ? -0.138 3.460 9.923 1.00 92.94 238 ALA A CA 1
ATOM 1822 C C . ALA A 1 238 ? -0.113 2.009 10.429 1.00 92.94 238 ALA A C 1
ATOM 1824 O O . ALA A 1 238 ? -0.573 1.746 11.536 1.00 92.94 238 ALA A O 1
ATOM 1825 N N . ARG A 1 239 ? 0.524 1.080 9.702 1.00 93.62 239 ARG A N 1
ATOM 1826 C CA . ARG A 1 239 ? 0.651 -0.322 10.145 1.00 93.62 239 ARG A CA 1
ATOM 1827 C C . ARG A 1 239 ? 1.404 -0.467 11.459 1.00 93.62 239 ARG A C 1
ATOM 1829 O O . ARG A 1 239 ? 1.050 -1.310 12.279 1.00 93.62 239 ARG A O 1
ATOM 1836 N N . SER A 1 240 ? 2.473 0.301 11.645 1.00 94.19 240 SER A N 1
ATOM 1837 C CA . SER A 1 240 ? 3.262 0.286 12.876 1.00 94.19 240 SER A CA 1
ATOM 1838 C C . SER A 1 240 ? 2.431 0.774 14.067 1.00 94.19 240 SER A C 1
ATOM 1840 O O . SER A 1 240 ? 2.435 0.132 15.125 1.00 94.19 240 SER A O 1
ATOM 1842 N N . ARG A 1 241 ? 1.635 1.839 13.876 1.00 95.44 241 ARG A N 1
ATOM 1843 C CA . ARG A 1 241 ? 0.632 2.285 14.857 1.00 95.44 241 ARG A CA 1
ATOM 1844 C C . ARG A 1 241 ? -0.392 1.193 15.146 1.00 95.44 241 ARG A C 1
ATOM 1846 O O . ARG A 1 241 ? -0.541 0.832 16.309 1.00 95.44 241 ARG A O 1
ATOM 1853 N N . ASP A 1 242 ? -1.013 0.603 14.129 1.00 94.25 242 ASP A N 1
ATOM 1854 C CA . ASP A 1 242 ? -2.033 -0.440 14.306 1.00 94.25 242 ASP A CA 1
ATOM 1855 C C . ASP A 1 242 ? -1.489 -1.662 15.059 1.00 94.25 242 ASP A C 1
ATOM 1857 O O . ASP A 1 242 ? -2.126 -2.166 15.985 1.00 94.25 242 ASP A O 1
ATOM 1861 N N . LYS A 1 243 ? -0.273 -2.120 14.726 1.00 96.00 243 LYS A N 1
ATOM 1862 C CA . LYS A 1 243 ? 0.413 -3.209 15.445 1.00 96.00 243 LYS A CA 1
ATOM 1863 C C . LYS A 1 243 ? 0.660 -2.851 16.910 1.00 96.00 243 LYS A C 1
ATOM 1865 O O . LYS A 1 243 ? 0.448 -3.685 17.793 1.00 96.00 243 LYS A O 1
ATOM 1870 N N . SER A 1 244 ? 1.104 -1.624 17.169 1.00 97.06 244 SER A N 1
ATOM 1871 C CA . SER A 1 244 ? 1.364 -1.129 18.524 1.00 97.06 244 SER A CA 1
ATOM 1872 C C . SER A 1 244 ? 0.071 -1.054 19.336 1.00 97.06 244 SER A C 1
ATOM 1874 O O . SER A 1 244 ? 0.001 -1.610 20.432 1.00 97.06 244 SER A O 1
ATOM 1876 N N . GLN A 1 245 ? -0.987 -0.483 18.759 1.00 97.69 245 GLN A N 1
ATOM 1877 C CA . GLN A 1 245 ? -2.324 -0.441 19.344 1.00 97.69 245 GLN A CA 1
ATOM 1878 C C . GLN A 1 245 ? -2.863 -1.848 19.632 1.00 97.69 245 GLN A C 1
ATOM 1880 O O . GLN A 1 245 ? -3.336 -2.115 20.735 1.00 97.69 245 GLN A O 1
ATOM 1885 N N . GLN A 1 246 ? -2.732 -2.788 18.693 1.00 97.56 246 GLN A N 1
ATOM 1886 C CA . GLN A 1 246 ? -3.194 -4.164 18.881 1.00 97.56 246 GLN A CA 1
ATOM 1887 C C . GLN A 1 246 ? -2.459 -4.873 20.025 1.00 97.56 246 GLN A C 1
ATOM 1889 O O . GLN A 1 246 ? -3.074 -5.623 20.786 1.00 97.56 246 GLN A O 1
ATOM 1894 N N . LYS A 1 247 ? -1.152 -4.629 20.186 1.00 98.12 247 LYS A N 1
ATOM 1895 C CA . LYS A 1 247 ? -0.370 -5.162 21.311 1.00 98.12 247 LYS A CA 1
ATOM 1896 C C . LYS A 1 247 ? -0.890 -4.633 22.652 1.00 98.12 247 LYS A C 1
ATOM 1898 O O . LYS A 1 247 ? -1.009 -5.406 23.605 1.00 98.12 247 LYS A O 1
ATOM 1903 N N . LEU A 1 248 ? -1.233 -3.348 22.717 1.00 98.25 248 LEU A N 1
ATOM 1904 C CA . LEU A 1 248 ? -1.801 -2.714 23.909 1.00 98.25 248 LEU A CA 1
ATOM 1905 C C . LEU A 1 248 ? -3.194 -3.271 24.227 1.00 98.25 248 LEU A C 1
ATOM 1907 O O . LEU A 1 248 ? -3.432 -3.685 25.359 1.00 98.25 248 LEU A O 1
ATOM 1911 N N . LEU A 1 249 ? -4.069 -3.421 23.227 1.00 98.25 249 LEU A N 1
ATOM 1912 C CA . LEU A 1 249 ? -5.376 -4.072 23.396 1.00 98.25 249 LEU A CA 1
ATOM 1913 C C . LEU A 1 249 ? -5.243 -5.525 23.878 1.00 98.25 249 LEU A C 1
ATOM 1915 O O . LEU A 1 249 ? -5.984 -5.960 24.756 1.00 98.25 249 LEU A O 1
ATOM 1919 N N . ASN A 1 250 ? -4.269 -6.281 23.362 1.00 98.31 250 ASN A N 1
ATOM 1920 C CA . ASN A 1 250 ? -3.989 -7.640 23.838 1.00 98.31 250 ASN A CA 1
ATOM 1921 C C . ASN A 1 250 ? -3.491 -7.656 25.294 1.00 98.31 250 ASN A C 1
ATOM 1923 O O . ASN A 1 250 ? -3.797 -8.589 26.031 1.00 98.31 250 ASN A O 1
ATOM 1927 N N . THR A 1 251 ? -2.756 -6.622 25.709 1.00 98.44 251 THR A N 1
ATOM 1928 C CA . THR A 1 251 ? -2.274 -6.471 27.091 1.00 98.44 251 THR A CA 1
ATOM 1929 C C . THR A 1 251 ? -3.442 -6.196 28.036 1.00 98.44 251 THR A C 1
ATOM 1931 O O . THR A 1 251 ? -3.559 -6.854 29.066 1.00 98.44 251 THR A O 1
ATOM 1934 N N . ILE A 1 252 ? -4.348 -5.291 27.647 1.00 98.19 252 ILE A N 1
ATOM 1935 C CA . ILE A 1 252 ? -5.587 -5.010 28.384 1.00 98.19 252 ILE A CA 1
ATOM 1936 C C . ILE A 1 252 ? -6.423 -6.283 28.502 1.00 98.19 252 ILE A C 1
ATOM 1938 O O . ILE A 1 252 ? -6.827 -6.634 29.604 1.00 98.19 252 ILE A O 1
ATOM 1942 N N . ARG A 1 253 ? -6.624 -7.013 27.394 1.00 98.44 253 ARG A N 1
ATOM 1943 C CA . ARG A 1 253 ? -7.383 -8.272 27.390 1.00 98.44 253 ARG A CA 1
ATOM 1944 C C . ARG A 1 253 ? -6.828 -9.272 28.401 1.00 98.44 253 ARG A C 1
ATOM 1946 O O . ARG A 1 253 ? -7.597 -9.768 29.211 1.00 98.44 253 ARG A O 1
ATOM 1953 N N . TYR A 1 254 ? -5.517 -9.515 28.376 1.00 98.50 254 TYR A N 1
ATOM 1954 C CA . TYR A 1 254 ? -4.867 -10.459 29.283 1.00 98.50 254 TYR A CA 1
ATOM 1955 C C . TYR A 1 254 ? -5.112 -10.107 30.755 1.00 98.50 254 TYR A C 1
ATOM 1957 O O . TYR A 1 254 ? -5.554 -10.956 31.520 1.00 98.50 254 TYR A O 1
ATOM 1965 N N . HIS A 1 255 ? -4.862 -8.856 31.152 1.00 98.19 255 HIS A N 1
ATOM 1966 C CA . HIS A 1 255 ? -5.017 -8.438 32.548 1.00 98.19 255 HIS A CA 1
ATOM 1967 C C . HIS A 1 255 ? -6.485 -8.361 32.983 1.00 98.19 255 HIS A C 1
ATOM 1969 O O . HIS A 1 255 ? -6.805 -8.737 34.105 1.00 98.19 255 HIS A O 1
ATOM 1975 N N . LYS A 1 256 ? -7.387 -7.963 32.080 1.00 97.81 256 LYS A N 1
ATOM 1976 C CA . LYS A 1 256 ? -8.837 -8.049 32.287 1.00 97.81 256 LYS A CA 1
ATOM 1977 C C . LYS A 1 256 ? -9.264 -9.497 32.550 1.00 97.81 256 LYS A C 1
ATOM 1979 O O . LYS A 1 256 ? -10.014 -9.746 33.483 1.00 97.81 256 LYS A O 1
ATOM 1984 N N . ASP A 1 257 ? -8.758 -10.453 31.768 1.00 98.12 257 ASP A N 1
ATOM 1985 C CA . ASP A 1 257 ? -9.049 -11.874 31.983 1.00 98.12 257 ASP A CA 1
ATOM 1986 C C . ASP A 1 257 ? -8.481 -12.374 33.328 1.00 98.12 257 ASP A C 1
ATOM 1988 O O . ASP A 1 257 ? -9.128 -13.190 33.968 1.00 98.12 257 ASP A O 1
ATOM 1992 N N . GLN A 1 258 ? -7.327 -11.875 33.803 1.00 97.88 258 GLN A N 1
ATOM 1993 C CA . GLN A 1 258 ? -6.807 -12.232 35.138 1.00 97.88 258 GLN A CA 1
ATOM 1994 C C . GLN A 1 258 ? -7.711 -11.748 36.280 1.00 97.88 258 GLN A C 1
ATOM 1996 O O . GLN A 1 258 ? -7.909 -12.489 37.237 1.00 97.88 258 GLN A O 1
ATOM 2001 N N . ILE A 1 259 ? -8.277 -10.543 36.166 1.00 97.50 259 ILE A N 1
ATOM 2002 C CA . ILE A 1 259 ? -9.203 -9.981 37.165 1.00 97.50 259 ILE A CA 1
ATOM 2003 C C . ILE A 1 259 ? -10.495 -10.803 37.236 1.00 97.50 259 ILE A C 1
ATOM 2005 O O . ILE A 1 259 ? -10.979 -11.113 38.317 1.00 97.50 259 ILE A O 1
ATOM 2009 N N . LEU A 1 260 ? -11.031 -11.205 36.081 1.00 97.06 260 LEU A N 1
ATOM 2010 C CA . LEU A 1 260 ? -12.272 -11.984 36.007 1.00 97.06 260 LEU A CA 1
ATOM 2011 C C . LEU A 1 260 ? -12.126 -13.436 36.497 1.00 97.06 260 LEU A C 1
ATOM 2013 O O . LEU A 1 260 ? -13.132 -14.112 36.699 1.00 97.06 260 LEU A O 1
ATOM 2017 N N . VAL A 1 261 ? -10.901 -13.951 36.651 1.00 97.62 261 VAL A N 1
ATOM 2018 C CA . VAL A 1 261 ? -10.663 -15.316 37.156 1.00 97.62 261 VAL A CA 1
ATOM 2019 C C . VAL A 1 261 ? -10.841 -15.399 38.676 1.00 97.62 261 VAL A C 1
ATOM 2021 O O . VAL A 1 261 ? -11.333 -16.418 39.157 1.00 97.62 261 VAL A O 1
ATOM 2024 N N . ASP A 1 262 ? -10.453 -14.364 39.424 1.00 95.94 262 ASP A N 1
ATOM 2025 C CA . ASP A 1 262 ? -10.545 -14.328 40.889 1.00 95.94 262 ASP A CA 1
ATOM 2026 C C . ASP A 1 262 ? -10.829 -12.907 41.392 1.00 95.94 262 ASP A C 1
ATOM 2028 O O . ASP A 1 262 ? -9.967 -12.252 41.964 1.00 95.94 262 ASP A O 1
ATOM 2032 N N . GLU A 1 263 ? -12.062 -12.431 41.203 1.00 93.50 263 GLU A N 1
ATOM 2033 C CA . GLU A 1 263 ? -12.458 -11.045 41.510 1.00 93.50 263 GLU A CA 1
ATOM 2034 C C . GLU A 1 263 ? -12.159 -10.596 42.958 1.00 93.50 263 GLU A C 1
ATOM 2036 O O . GLU A 1 263 ? -12.075 -9.398 43.225 1.00 93.50 263 GLU A O 1
ATOM 2041 N N . ALA A 1 264 ? -11.998 -11.533 43.901 1.00 93.44 264 ALA A N 1
ATOM 2042 C CA . ALA A 1 264 ? -11.719 -11.240 45.306 1.00 93.44 264 ALA A CA 1
ATOM 2043 C C . ALA A 1 264 ? -10.224 -11.011 45.614 1.00 93.44 264 ALA A C 1
ATOM 2045 O O . ALA A 1 264 ? -9.893 -10.579 46.724 1.00 93.44 264 ALA A O 1
ATOM 2046 N N . ALA A 1 265 ? -9.317 -11.316 44.681 1.00 95.44 265 ALA A N 1
ATOM 2047 C CA . ALA A 1 265 ? -7.880 -11.169 44.881 1.00 95.44 265 ALA A CA 1
ATOM 2048 C C . ALA A 1 265 ? -7.397 -9.709 44.754 1.00 95.44 265 ALA A C 1
ATOM 2050 O O . ALA A 1 265 ? -8.052 -8.833 44.187 1.00 95.44 265 ALA A O 1
ATOM 2051 N N . ASP A 1 266 ? -6.197 -9.431 45.280 1.00 95.31 266 ASP A N 1
ATOM 2052 C CA . ASP A 1 266 ? -5.539 -8.132 45.091 1.00 95.31 266 ASP A CA 1
ATOM 2053 C C . ASP A 1 266 ? -4.964 -8.015 43.670 1.00 95.31 266 ASP A C 1
ATOM 2055 O O . ASP A 1 266 ? -3.865 -8.491 43.366 1.00 95.31 266 ASP A O 1
ATOM 2059 N N . HIS A 1 267 ? -5.708 -7.326 42.806 1.00 96.69 267 HIS A N 1
ATOM 2060 C CA . HIS A 1 267 ? -5.359 -7.081 41.407 1.00 96.69 267 HIS A CA 1
ATOM 2061 C C . HIS A 1 267 ? -4.650 -5.748 41.150 1.00 96.69 267 HIS A C 1
ATOM 2063 O O . HIS A 1 267 ? -4.619 -5.266 40.013 1.00 96.69 267 HIS A O 1
ATOM 2069 N N . LYS A 1 268 ? -4.037 -5.120 42.161 1.00 95.81 268 LYS A N 1
ATOM 2070 C CA . LYS A 1 268 ? -3.387 -3.806 41.997 1.00 95.81 268 LYS A CA 1
ATOM 2071 C C . LYS A 1 268 ? -2.409 -3.753 40.818 1.00 95.81 268 LYS A C 1
ATOM 2073 O O . LYS A 1 268 ? -2.384 -2.780 40.062 1.00 95.81 268 LYS A O 1
ATOM 2078 N N . ARG A 1 269 ? -1.614 -4.813 40.628 1.00 96.69 269 ARG A N 1
ATOM 2079 C CA . ARG A 1 269 ? -0.661 -4.915 39.510 1.00 96.69 269 ARG A CA 1
ATOM 2080 C C . ARG A 1 269 ? -1.365 -4.973 38.152 1.00 96.69 269 ARG A C 1
ATOM 2082 O O . ARG A 1 269 ? -0.874 -4.350 37.210 1.00 96.69 269 ARG A O 1
ATOM 2089 N N . ASP A 1 270 ? -2.459 -5.721 38.041 1.00 97.81 270 ASP A N 1
ATOM 2090 C CA . ASP A 1 270 ? -3.219 -5.864 36.796 1.00 97.81 270 ASP A CA 1
ATOM 2091 C C . ASP A 1 270 ? -3.871 -4.537 36.410 1.00 97.81 270 ASP A C 1
ATOM 2093 O O . ASP A 1 270 ? -3.715 -4.083 35.276 1.00 97.81 270 ASP A O 1
ATOM 2097 N N . TRP A 1 271 ? -4.468 -3.839 37.378 1.00 97.38 271 TRP A N 1
ATOM 2098 C CA . TRP A 1 271 ? -5.037 -2.511 37.167 1.00 97.38 271 TRP A CA 1
ATOM 2099 C C . TRP A 1 271 ? -4.004 -1.477 36.710 1.00 97.38 271 TRP A C 1
ATOM 2101 O O . TRP A 1 271 ? -4.238 -0.782 35.722 1.00 97.38 271 TRP A O 1
ATOM 2111 N N . THR A 1 272 ? -2.819 -1.431 37.335 1.00 95.81 272 THR A N 1
ATOM 2112 C CA . THR A 1 272 ? -1.721 -0.550 36.879 1.00 95.81 272 THR A CA 1
ATOM 2113 C C . THR A 1 272 ? -1.294 -0.871 35.440 1.00 95.81 272 THR A C 1
ATOM 2115 O O . THR A 1 272 ? -0.959 0.023 34.659 1.00 95.81 272 THR A O 1
ATOM 2118 N N . ARG A 1 273 ? -1.293 -2.155 35.053 1.00 97.88 273 ARG A N 1
ATOM 2119 C CA . ARG A 1 273 ? -0.947 -2.567 33.685 1.00 97.88 273 ARG A CA 1
ATOM 2120 C C . ARG A 1 273 ? -2.022 -2.177 32.677 1.00 97.88 273 ARG A C 1
ATOM 2122 O O . ARG A 1 273 ? -1.659 -1.715 31.596 1.00 97.88 273 ARG A O 1
ATOM 2129 N N . ILE A 1 274 ? -3.299 -2.320 33.026 1.00 97.50 274 ILE A N 1
ATOM 2130 C CA . ILE A 1 274 ? -4.425 -1.870 32.199 1.00 97.50 274 ILE A CA 1
ATOM 2131 C C . ILE A 1 274 ? -4.361 -0.354 32.011 1.00 97.50 274 ILE A C 1
ATOM 2133 O O . ILE A 1 274 ? -4.368 0.107 30.873 1.00 97.50 274 ILE A O 1
ATOM 2137 N N . GLU A 1 275 ? -4.219 0.415 33.091 1.00 97.00 275 GLU A N 1
ATOM 2138 C CA . GLU A 1 275 ? -4.138 1.878 33.037 1.00 97.00 275 GLU A CA 1
ATOM 2139 C C . GLU A 1 275 ? -2.987 2.350 32.137 1.00 97.00 275 GLU A C 1
ATOM 2141 O O . GLU A 1 275 ? -3.190 3.167 31.237 1.00 97.00 275 GLU A O 1
ATOM 2146 N N . SER A 1 276 ? -1.789 1.786 32.323 1.00 96.94 276 SER A N 1
ATOM 2147 C CA . SER A 1 276 ? -0.618 2.124 31.511 1.00 96.94 276 SER A CA 1
ATOM 2148 C C . SER A 1 276 ? -0.807 1.754 30.036 1.00 96.94 276 SER A C 1
ATOM 2150 O O . SER A 1 276 ? -0.418 2.519 29.152 1.00 96.94 276 SER A O 1
ATOM 2152 N N . ALA A 1 277 ? -1.424 0.603 29.750 1.00 98.06 277 ALA A N 1
ATOM 2153 C CA . ALA A 1 277 ? -1.705 0.182 28.380 1.00 98.06 277 ALA A CA 1
ATOM 2154 C C . ALA A 1 277 ? -2.751 1.084 27.708 1.00 98.06 277 ALA A C 1
ATOM 2156 O O . ALA A 1 277 ? -2.588 1.443 26.543 1.00 98.06 277 ALA A O 1
ATOM 2157 N N . ILE A 1 278 ? -3.784 1.498 28.447 1.00 97.75 278 ILE A N 1
ATOM 2158 C CA . ILE A 1 278 ? -4.767 2.486 28.000 1.00 97.75 278 ILE A CA 1
ATOM 2159 C C . ILE A 1 278 ? -4.082 3.818 27.695 1.00 97.75 278 ILE A C 1
ATOM 2161 O O . ILE A 1 278 ? -4.322 4.400 26.639 1.00 97.75 278 ILE A O 1
ATOM 2165 N N . GLN A 1 279 ? -3.226 4.305 28.596 1.00 97.31 279 GLN A N 1
ATOM 2166 C CA . GLN A 1 279 ? -2.521 5.569 28.403 1.00 97.31 279 GLN A CA 1
ATOM 2167 C C . GLN A 1 279 ? -1.724 5.560 27.096 1.00 97.31 279 GLN A C 1
ATOM 2169 O O . GLN A 1 279 ? -1.925 6.423 26.244 1.00 97.31 279 GLN A O 1
ATOM 2174 N N . GLN A 1 280 ? -0.891 4.535 26.904 1.00 97.50 280 GLN A N 1
ATOM 2175 C CA . GLN A 1 280 ? -0.084 4.368 25.694 1.00 97.50 280 GLN A CA 1
ATOM 2176 C C . GLN A 1 280 ? -0.953 4.202 24.440 1.00 97.50 280 GLN A C 1
ATOM 2178 O O . GLN A 1 280 ? -0.586 4.653 23.355 1.00 97.50 280 GLN A O 1
ATOM 2183 N N . PHE A 1 281 ? -2.126 3.576 24.567 1.00 97.81 281 PHE A N 1
ATOM 2184 C CA . PHE A 1 281 ? -3.057 3.427 23.451 1.00 97.81 281 PHE A CA 1
ATOM 2185 C C . PHE A 1 281 ? -3.581 4.797 23.011 1.00 97.81 281 PHE A C 1
ATOM 2187 O O . PHE A 1 281 ? -3.572 5.105 21.824 1.00 97.81 281 PHE A O 1
ATOM 2194 N N . LEU A 1 282 ? -3.952 5.657 23.961 1.00 96.69 282 LEU A N 1
ATOM 2195 C CA . LEU A 1 282 ? -4.398 7.022 23.673 1.00 96.69 282 LEU A CA 1
ATOM 2196 C C . LEU A 1 282 ? -3.265 7.921 23.146 1.00 96.69 282 LEU A C 1
ATOM 2198 O O . LEU A 1 282 ? -3.516 8.788 22.312 1.00 96.69 282 LEU A O 1
ATOM 2202 N N . GLU A 1 283 ? -2.027 7.717 23.603 1.00 96.62 283 GLU A N 1
ATOM 2203 C CA . GLU A 1 283 ? -0.836 8.431 23.110 1.00 96.62 283 GLU A CA 1
ATOM 2204 C C . GLU A 1 283 ? -0.455 8.020 21.677 1.00 96.62 283 GLU A C 1
ATOM 2206 O O . GLU A 1 283 ? 0.071 8.832 20.920 1.00 96.62 283 GLU A O 1
ATOM 2211 N N . THR A 1 284 ? -0.780 6.792 21.265 1.00 95.69 284 THR A N 1
ATOM 2212 C CA . THR A 1 284 ? -0.562 6.274 19.899 1.00 95.69 284 THR A CA 1
ATOM 2213 C C . THR A 1 284 ? -1.755 6.526 18.971 1.00 95.69 284 THR A C 1
ATOM 2215 O O . THR A 1 284 ? -2.047 5.722 18.085 1.00 95.69 284 THR A O 1
ATOM 2218 N N . GLU A 1 285 ? -2.444 7.655 19.171 1.00 96.31 285 GLU A N 1
ATOM 2219 C CA . GLU A 1 285 ? -3.635 8.102 18.425 1.00 96.31 285 GLU A CA 1
ATOM 2220 C C . GLU A 1 285 ? -4.875 7.198 18.563 1.00 96.31 285 GLU A C 1
ATOM 2222 O O . GLU A 1 285 ? -5.850 7.338 17.817 1.00 96.31 285 GLU A O 1
ATOM 2227 N N . GLY A 1 286 ? -4.880 6.283 19.534 1.00 96.38 286 GLY A N 1
ATOM 2228 C CA . GLY A 1 286 ? -6.065 5.520 19.892 1.00 96.38 286 GLY A CA 1
ATOM 2229 C C . GLY A 1 286 ? -7.173 6.435 20.416 1.00 96.38 286 GLY A C 1
ATOM 2230 O O . GLY A 1 286 ? -6.936 7.390 21.160 1.00 96.38 286 GLY A O 1
ATOM 2231 N N . LYS A 1 287 ? -8.418 6.156 20.027 1.00 97.44 287 LYS A N 1
ATOM 2232 C CA . LYS A 1 287 ? -9.577 6.938 20.476 1.00 97.44 287 LYS A CA 1
ATOM 2233 C C . LYS A 1 287 ? -10.154 6.330 21.757 1.00 97.44 287 LYS A C 1
ATOM 2235 O O . LYS A 1 287 ? -10.330 5.116 21.802 1.00 97.44 287 LYS A O 1
ATOM 2240 N N . PRO A 1 288 ? -10.552 7.141 22.757 1.00 97.56 288 PRO A N 1
ATOM 2241 C CA . PRO A 1 288 ? -11.270 6.631 23.929 1.00 97.56 288 PRO A CA 1
ATOM 2242 C C . PRO A 1 288 ? -12.584 5.917 23.577 1.00 97.56 288 PRO A C 1
ATOM 2244 O O . PRO A 1 288 ? -13.035 5.054 24.317 1.00 97.56 288 PRO A O 1
ATOM 2247 N N . SER A 1 289 ? -13.179 6.274 22.435 1.00 97.56 289 SER A N 1
ATOM 2248 C CA . SER A 1 289 ? -14.404 5.687 21.894 1.00 97.56 289 SER A CA 1
ATOM 2249 C C . SER A 1 289 ? -14.174 4.498 20.953 1.00 97.56 289 SER A C 1
ATOM 2251 O O . SER A 1 289 ? -15.124 4.067 20.301 1.00 97.56 289 SER A O 1
ATOM 2253 N N . ASP A 1 290 ? -12.941 3.991 20.819 1.00 97.81 290 ASP A N 1
ATOM 2254 C CA . ASP A 1 290 ? -12.666 2.807 19.996 1.00 97.81 290 ASP A CA 1
ATOM 2255 C C . ASP A 1 290 ? -13.474 1.609 20.534 1.00 97.81 290 ASP A C 1
ATOM 2257 O O . ASP A 1 290 ? -13.263 1.218 21.687 1.00 97.81 290 ASP A O 1
ATOM 2261 N N . PRO A 1 291 ? -14.376 1.001 19.735 1.00 97.56 291 PRO A N 1
ATOM 2262 C CA . PRO A 1 291 ? -15.200 -0.116 20.188 1.00 97.56 291 PRO A CA 1
ATOM 2263 C C . PRO A 1 291 ? -14.378 -1.278 20.743 1.00 97.56 291 PRO A C 1
ATOM 2265 O O . PRO A 1 291 ? -14.762 -1.865 21.744 1.00 97.56 291 PRO A O 1
ATOM 2268 N N . ARG A 1 292 ? -13.199 -1.559 20.168 1.00 97.75 292 ARG A N 1
ATOM 2269 C CA . ARG A 1 292 ? -12.320 -2.645 20.631 1.00 97.75 292 ARG A CA 1
ATOM 2270 C C . ARG A 1 292 ? -11.826 -2.400 22.050 1.00 97.75 292 ARG A C 1
A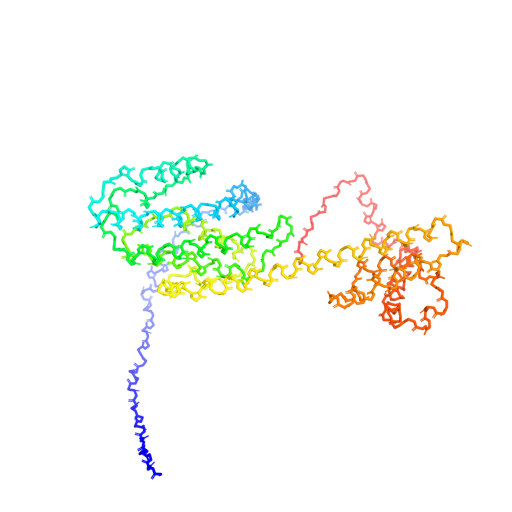TOM 2272 O O . ARG A 1 292 ? -11.648 -3.349 22.804 1.00 97.75 292 ARG A O 1
ATOM 2279 N N . LEU A 1 293 ? -11.561 -1.140 22.393 1.00 98.19 293 LEU A N 1
ATOM 2280 C CA . LEU A 1 293 ? -11.155 -0.746 23.735 1.00 98.19 293 LEU A CA 1
ATOM 2281 C C . LEU A 1 293 ? -12.355 -0.771 24.683 1.00 98.19 293 LEU A C 1
ATOM 2283 O O . LEU A 1 293 ? -12.273 -1.377 25.745 1.00 98.19 293 LEU A O 1
ATOM 2287 N N . VAL A 1 294 ? -13.470 -0.154 24.287 1.00 98.25 294 VAL A N 1
ATOM 2288 C CA . VAL A 1 294 ? -14.696 -0.091 25.097 1.00 98.25 294 VAL A CA 1
ATOM 2289 C C . VAL A 1 294 ? -15.200 -1.494 25.438 1.00 98.25 294 VAL A C 1
ATOM 2291 O O . VAL A 1 294 ? -15.399 -1.793 26.611 1.00 98.25 294 VAL A O 1
ATOM 2294 N N . ASP A 1 295 ? -15.312 -2.383 24.450 1.00 98.00 295 ASP A N 1
ATOM 2295 C CA . ASP A 1 295 ? -15.780 -3.761 24.636 1.00 98.00 295 ASP A CA 1
ATOM 2296 C C . ASP A 1 295 ? -14.840 -4.584 25.546 1.00 98.00 295 ASP A C 1
ATOM 2298 O O . ASP A 1 295 ? -15.279 -5.537 26.188 1.00 98.00 295 ASP A O 1
ATOM 2302 N N . LEU A 1 296 ? -13.551 -4.226 25.644 1.00 98.31 296 LEU A N 1
ATOM 2303 C CA . LEU A 1 296 ? -12.623 -4.853 26.594 1.00 98.31 296 LEU A CA 1
ATOM 2304 C C . LEU A 1 296 ? -12.819 -4.364 28.032 1.00 98.31 296 LEU A C 1
ATOM 2306 O O . LEU A 1 296 ? -12.529 -5.121 28.954 1.00 98.31 296 LEU A O 1
ATOM 2310 N N . ILE A 1 297 ? -13.272 -3.127 28.233 1.00 98.12 297 ILE A N 1
ATOM 2311 C CA . ILE A 1 297 ? -13.429 -2.537 29.570 1.00 98.12 297 ILE A CA 1
ATOM 2312 C C . ILE A 1 297 ? -14.818 -2.802 30.151 1.00 98.12 297 ILE A C 1
ATOM 2314 O O . ILE A 1 297 ? -14.915 -3.022 31.352 1.00 98.12 297 ILE A O 1
ATOM 2318 N N . VAL A 1 298 ? -15.868 -2.852 29.321 1.00 97.75 298 VAL A N 1
ATOM 2319 C CA . VAL A 1 298 ? -17.255 -3.122 29.756 1.00 97.75 298 VAL A CA 1
ATOM 2320 C C . VAL A 1 298 ? -17.362 -4.277 30.771 1.00 97.75 298 VAL A C 1
ATOM 2322 O O . VAL A 1 298 ? -17.981 -4.060 31.809 1.00 97.75 298 VAL A O 1
ATOM 2325 N N . PRO A 1 299 ? -16.736 -5.458 30.571 1.00 97.94 299 PRO A N 1
ATOM 2326 C CA . PRO A 1 299 ? -16.888 -6.586 31.496 1.00 97.94 299 PRO A CA 1
ATOM 2327 C C . PRO A 1 299 ? -16.308 -6.365 32.898 1.00 97.94 299 PRO A C 1
ATOM 2329 O O . PRO A 1 299 ? -16.643 -7.112 33.805 1.00 97.94 299 PRO A O 1
ATOM 2332 N N . ILE A 1 300 ? -15.411 -5.392 33.064 1.00 97.75 300 ILE A N 1
ATOM 2333 C CA . ILE A 1 300 ? -14.733 -5.090 34.334 1.00 97.75 300 ILE A CA 1
ATOM 2334 C C . ILE A 1 300 ? -15.044 -3.672 34.826 1.00 97.75 300 ILE A C 1
ATOM 2336 O O . ILE A 1 300 ? -14.379 -3.189 35.737 1.00 97.75 300 ILE A O 1
ATOM 2340 N N . ALA A 1 301 ? -16.015 -2.983 34.216 1.00 96.62 301 ALA A N 1
ATOM 2341 C CA . ALA A 1 301 ? -16.305 -1.578 34.498 1.00 96.62 301 ALA A CA 1
ATOM 2342 C C . ALA A 1 301 ? -16.727 -1.351 35.959 1.00 96.62 301 ALA A C 1
ATOM 2344 O O . ALA A 1 301 ? -16.229 -0.429 36.599 1.00 96.62 301 ALA A O 1
ATOM 2345 N N . ASP A 1 302 ? -17.559 -2.246 36.498 1.00 96.44 302 ASP A N 1
ATOM 2346 C CA . ASP A 1 302 ? -18.032 -2.194 37.888 1.00 96.44 302 ASP A CA 1
ATOM 2347 C C . ASP A 1 302 ? -16.967 -2.643 38.908 1.00 96.44 302 ASP A C 1
ATOM 2349 O O . ASP A 1 302 ? -17.144 -2.464 40.110 1.00 96.44 302 ASP A O 1
ATOM 2353 N N . LEU A 1 303 ? -15.853 -3.219 38.437 1.00 96.75 303 LEU A N 1
ATOM 2354 C CA . LEU A 1 303 ? -14.740 -3.685 39.271 1.00 96.75 303 LEU A CA 1
ATOM 2355 C C . LEU A 1 303 ? -13.597 -2.662 39.359 1.00 96.75 303 LEU A C 1
ATOM 2357 O O . LEU A 1 303 ? -12.608 -2.912 40.050 1.00 96.75 303 LEU A O 1
ATOM 2361 N N . VAL A 1 304 ? -13.686 -1.536 38.639 1.00 95.62 304 VAL A N 1
ATOM 2362 C CA . VAL A 1 304 ? -12.630 -0.513 38.623 1.00 95.62 304 VAL A CA 1
ATOM 2363 C C . VAL A 1 304 ? -12.488 0.100 40.024 1.00 95.62 304 VAL A C 1
ATOM 2365 O O . VAL A 1 304 ? -13.461 0.652 40.534 1.00 95.62 304 VAL A O 1
ATOM 2368 N N . PRO A 1 305 ? -11.290 0.071 40.642 1.00 95.12 305 PRO A N 1
ATOM 2369 C CA . PRO A 1 305 ? -11.066 0.674 41.952 1.00 95.12 305 PRO A CA 1
ATOM 2370 C C . PRO A 1 305 ? -11.413 2.168 41.981 1.00 95.12 305 PRO A C 1
ATOM 2372 O O . PRO A 1 305 ? -11.032 2.912 41.073 1.00 95.12 305 PRO A O 1
ATOM 2375 N N . ASP A 1 306 ? -12.093 2.623 43.038 1.00 93.44 306 ASP A N 1
ATOM 2376 C CA . ASP A 1 306 ? -12.550 4.015 43.182 1.00 93.44 306 ASP A CA 1
ATOM 2377 C C . ASP A 1 306 ? -11.403 5.031 43.088 1.00 93.44 306 ASP A C 1
ATOM 2379 O O . ASP A 1 306 ? -11.548 6.104 42.498 1.00 93.44 306 ASP A O 1
ATOM 2383 N N . ASP A 1 307 ? -10.239 4.699 43.650 1.00 91.62 307 ASP A N 1
ATOM 2384 C CA . ASP A 1 307 ? -9.053 5.546 43.585 1.00 91.62 307 ASP A CA 1
ATOM 2385 C C . ASP A 1 307 ? -8.568 5.714 42.143 1.00 91.62 307 ASP A C 1
ATOM 2387 O O . ASP A 1 307 ? -8.214 6.827 41.755 1.00 91.62 307 ASP A O 1
ATOM 2391 N N . LEU A 1 308 ? -8.627 4.670 41.317 1.00 87.75 308 LEU A N 1
ATOM 2392 C CA . LEU A 1 308 ? -8.317 4.747 39.889 1.00 87.75 308 LEU A CA 1
ATOM 2393 C C . LEU A 1 308 ? -9.414 5.463 39.100 1.00 87.75 308 LEU A C 1
ATOM 2395 O O . LEU A 1 308 ? -9.100 6.353 38.312 1.00 87.75 308 LEU A O 1
ATOM 2399 N N . ALA A 1 309 ? -10.690 5.154 39.339 1.00 83.62 309 ALA A N 1
ATOM 2400 C CA . ALA A 1 309 ? -11.810 5.828 38.680 1.00 83.62 309 ALA A CA 1
ATOM 2401 C C . ALA A 1 309 ? -11.771 7.352 38.908 1.00 83.62 309 ALA A C 1
ATOM 2403 O O . ALA A 1 309 ? -12.045 8.151 38.004 1.00 83.62 309 ALA A O 1
ATOM 2404 N N . LEU A 1 310 ? -11.368 7.769 40.112 1.00 79.56 310 LEU A N 1
ATOM 2405 C CA . LEU A 1 310 ? -11.287 9.170 40.497 1.00 79.56 310 LEU A CA 1
ATOM 2406 C C . LEU A 1 310 ? -9.929 9.816 40.219 1.00 79.56 310 LEU A C 1
ATOM 2408 O O . LEU A 1 310 ? -9.920 11.018 39.998 1.00 79.56 310 LEU A O 1
ATOM 2412 N N . SER A 1 311 ? -8.791 9.126 40.214 1.00 79.88 311 SER A N 1
ATOM 2413 C CA . SER A 1 311 ? -7.485 9.791 40.020 1.00 79.88 311 SER A CA 1
ATOM 2414 C C . SER A 1 311 ? -6.929 9.657 38.602 1.00 79.88 311 SER A C 1
ATOM 2416 O O . SER A 1 311 ? -6.266 10.579 38.116 1.00 79.88 311 SER A O 1
ATOM 2418 N N . ALA A 1 312 ? -7.250 8.568 37.902 1.00 86.00 312 ALA A N 1
ATOM 2419 C CA . ALA A 1 312 ? -6.694 8.278 36.592 1.00 86.00 312 ALA A CA 1
ATOM 2420 C C . ALA A 1 312 ? -7.415 9.069 35.492 1.00 86.00 312 ALA A C 1
ATOM 2422 O O . ALA A 1 312 ? -8.581 8.836 35.155 1.00 86.00 312 ALA A O 1
ATOM 2423 N N . VAL A 1 313 ? -6.689 9.995 34.861 1.00 90.69 313 VAL A N 1
ATOM 2424 C CA . VAL A 1 313 ? -7.185 10.767 33.706 1.00 90.69 313 VAL A CA 1
ATOM 2425 C C . VAL A 1 313 ? -7.603 9.839 32.556 1.00 90.69 313 VAL A C 1
ATOM 2427 O O . VAL A 1 313 ? -8.517 10.161 31.800 1.00 90.69 313 VAL A O 1
ATOM 2430 N N . THR A 1 314 ? -6.963 8.679 32.428 1.00 93.06 314 THR A N 1
ATOM 2431 C CA . THR A 1 314 ? -7.221 7.676 31.387 1.00 93.06 314 THR A CA 1
ATOM 2432 C C . THR A 1 314 ? -8.612 7.054 31.499 1.00 93.06 314 THR A C 1
ATOM 2434 O O . THR A 1 314 ? -9.375 7.126 30.535 1.00 93.06 314 THR A O 1
ATOM 2437 N N . PHE A 1 315 ? -8.983 6.514 32.665 1.00 94.19 315 PHE A N 1
ATOM 2438 C CA . PHE A 1 315 ? -10.303 5.910 32.885 1.00 94.19 315 PHE A CA 1
ATOM 2439 C C . PHE A 1 315 ? -11.425 6.936 32.748 1.00 94.19 315 PHE A C 1
ATOM 2441 O O . PHE A 1 315 ? -12.392 6.689 32.030 1.00 94.19 315 PHE A O 1
ATOM 2448 N N . ARG A 1 316 ? -11.254 8.140 33.307 1.00 94.25 316 ARG A N 1
ATOM 2449 C CA . ARG A 1 316 ? -12.228 9.237 33.159 1.00 94.25 316 ARG A CA 1
ATOM 2450 C C . ARG A 1 316 ? -12.552 9.579 31.700 1.00 94.25 316 ARG A C 1
ATOM 2452 O O . ARG A 1 316 ? -13.660 10.018 31.408 1.00 94.25 316 ARG A O 1
ATOM 2459 N N . ARG A 1 317 ? -11.603 9.393 30.775 1.00 96.12 317 ARG A N 1
ATOM 2460 C CA . ARG A 1 317 ? -11.822 9.635 29.337 1.00 96.12 317 ARG A CA 1
ATOM 2461 C C . ARG A 1 317 ? -12.603 8.517 28.646 1.00 96.12 317 ARG A C 1
ATOM 2463 O O . ARG A 1 317 ? -13.194 8.785 27.605 1.00 96.12 317 ARG A O 1
ATOM 2470 N N . ILE A 1 318 ? -12.583 7.295 29.177 1.00 97.00 318 ILE A N 1
ATOM 2471 C CA . ILE A 1 318 ? -13.152 6.099 28.532 1.00 97.00 318 ILE A CA 1
ATOM 2472 C C . ILE A 1 318 ? -14.495 5.705 29.141 1.00 97.00 318 ILE A C 1
ATOM 2474 O O . ILE A 1 318 ? -15.402 5.346 28.393 1.00 97.00 318 ILE A O 1
ATOM 2478 N N . LEU A 1 319 ? -14.649 5.821 30.464 1.00 95.94 319 LEU A N 1
ATOM 2479 C CA . LEU A 1 319 ? -15.864 5.424 31.180 1.00 95.94 319 LEU A CA 1
ATOM 2480 C C . LEU A 1 319 ? -17.157 6.023 30.592 1.00 95.94 319 LEU A C 1
ATOM 2482 O O . LEU A 1 319 ? -18.091 5.255 30.391 1.00 95.94 319 LEU A O 1
ATOM 2486 N N . PRO A 1 320 ? -17.217 7.297 30.142 1.00 96.88 320 PRO A N 1
ATOM 2487 C CA . PRO A 1 320 ? -18.426 7.814 29.495 1.00 96.88 320 PRO A CA 1
ATOM 2488 C C . PRO A 1 320 ? -18.862 7.022 28.250 1.00 96.88 320 PRO A C 1
ATOM 2490 O O . PRO A 1 320 ? -20.053 6.929 27.959 1.00 96.88 320 PRO A O 1
ATOM 2493 N N . PHE A 1 321 ? -17.916 6.456 27.495 1.00 97.94 321 PHE A N 1
ATOM 2494 C CA . PHE A 1 321 ? -18.212 5.630 26.321 1.00 97.94 321 PHE A CA 1
ATOM 2495 C C . PHE A 1 321 ? -18.603 4.200 26.708 1.00 97.94 321 PHE A C 1
ATOM 2497 O O . PHE A 1 321 ? -19.448 3.601 26.042 1.00 97.94 321 PHE A O 1
ATOM 2504 N N . VAL A 1 322 ? -18.035 3.679 27.798 1.00 97.75 322 VAL A N 1
ATOM 2505 C CA . VAL A 1 322 ? -18.429 2.402 28.412 1.00 97.75 322 VAL A CA 1
ATOM 2506 C C . VAL A 1 322 ? -19.871 2.485 28.916 1.00 97.75 322 VAL A C 1
ATOM 2508 O O . VAL A 1 322 ? -20.699 1.665 28.522 1.00 97.75 322 VAL A O 1
ATOM 2511 N N . ASP A 1 323 ? -20.218 3.541 29.651 1.00 97.38 323 ASP A N 1
ATOM 2512 C CA . ASP A 1 323 ? -21.577 3.787 30.142 1.00 97.38 323 ASP A CA 1
ATOM 2513 C C . ASP A 1 323 ? -22.582 3.900 28.989 1.00 97.38 323 ASP A C 1
ATOM 2515 O O . ASP A 1 323 ? -23.662 3.306 29.018 1.00 97.38 323 ASP A O 1
ATOM 2519 N N . GLN A 1 324 ? -22.220 4.624 27.921 1.00 97.25 324 GLN A N 1
ATOM 2520 C CA . GLN A 1 324 ? -23.047 4.727 26.715 1.00 97.25 324 GLN A CA 1
ATOM 2521 C C . GLN A 1 324 ? -23.262 3.367 26.038 1.00 97.25 324 GLN A C 1
ATOM 2523 O O . GLN A 1 324 ? -24.369 3.090 25.561 1.00 97.25 324 GLN A O 1
ATOM 2528 N N . ARG A 1 325 ? -22.229 2.516 25.990 1.00 96.94 325 ARG A N 1
ATOM 2529 C CA . ARG A 1 325 ? -22.307 1.160 25.430 1.00 96.94 325 ARG A CA 1
ATOM 2530 C C . ARG A 1 325 ? -23.261 0.290 26.248 1.00 96.94 325 ARG A C 1
ATOM 2532 O O . ARG A 1 325 ? -24.197 -0.257 25.664 1.00 96.94 325 ARG A O 1
ATOM 2539 N N . ILE A 1 326 ? -23.089 0.253 27.571 1.00 96.81 326 ILE A N 1
ATOM 2540 C CA . ILE A 1 326 ? -23.940 -0.496 28.511 1.00 96.81 326 ILE A CA 1
ATOM 2541 C C . ILE A 1 326 ? -25.393 -0.012 28.424 1.00 96.81 326 ILE A C 1
ATOM 2543 O O . ILE A 1 326 ? -26.321 -0.807 28.275 1.00 96.81 326 ILE A O 1
ATOM 2547 N N . ALA A 1 327 ? -25.619 1.306 28.423 1.00 96.06 327 ALA A N 1
ATOM 2548 C CA . ALA A 1 327 ? -26.957 1.881 28.301 1.00 96.06 327 ALA A CA 1
ATOM 2549 C C . ALA A 1 327 ? -27.643 1.500 26.976 1.00 96.06 327 ALA A C 1
ATOM 2551 O O . ALA A 1 327 ? -28.855 1.262 26.948 1.00 96.06 327 ALA A O 1
ATOM 2552 N N . ARG A 1 328 ? -26.890 1.435 25.869 1.00 95.06 328 ARG A N 1
ATOM 2553 C CA . ARG A 1 328 ? -27.408 1.006 24.561 1.00 95.06 328 ARG A CA 1
ATOM 2554 C C . ARG A 1 328 ? -27.771 -0.480 24.554 1.00 95.06 328 ARG A C 1
ATOM 2556 O O . ARG A 1 328 ? -28.819 -0.825 24.013 1.00 95.06 328 ARG A O 1
ATOM 2563 N N . GLU A 1 329 ? -26.949 -1.334 25.155 1.00 93.31 329 GLU A N 1
ATOM 2564 C CA . GLU A 1 329 ? -27.211 -2.776 25.262 1.00 93.31 329 GLU A CA 1
ATOM 2565 C C . GLU A 1 329 ? -28.418 -3.071 26.158 1.00 93.31 329 GLU A C 1
ATOM 2567 O O . GLU A 1 329 ? -29.299 -3.831 25.762 1.00 93.31 329 GLU A O 1
ATOM 2572 N N . ASN A 1 330 ? -28.554 -2.375 27.288 1.00 92.31 330 ASN A N 1
ATOM 2573 C CA . ASN A 1 330 ? -29.724 -2.495 28.161 1.00 92.31 330 ASN A CA 1
ATOM 2574 C C . ASN A 1 330 ? -31.025 -2.086 27.454 1.00 92.31 330 ASN A C 1
ATOM 2576 O O . ASN A 1 330 ? -32.031 -2.789 27.548 1.00 92.31 330 ASN A O 1
ATOM 2580 N N . LYS A 1 331 ? -31.009 -0.985 26.686 1.00 91.75 331 LYS A N 1
ATOM 2581 C CA . LYS A 1 331 ? -32.162 -0.571 25.866 1.00 91.75 331 LYS A CA 1
ATOM 2582 C C . LYS A 1 331 ? -32.499 -1.595 24.782 1.00 91.75 331 LYS A C 1
ATOM 2584 O O . LYS A 1 331 ? -33.676 -1.853 24.542 1.00 91.75 331 LYS A O 1
ATOM 2589 N N . ALA A 1 332 ? -31.487 -2.171 24.131 1.00 88.94 332 ALA A N 1
ATOM 2590 C CA . ALA A 1 332 ? -31.689 -3.198 23.113 1.00 88.94 332 ALA A CA 1
ATOM 2591 C C . ALA A 1 332 ? -32.325 -4.462 23.714 1.00 88.94 332 ALA A C 1
ATOM 2593 O O . ALA A 1 332 ? -33.309 -4.951 23.167 1.00 88.94 332 ALA A O 1
ATOM 2594 N N . SER A 1 333 ? -31.837 -4.923 24.870 1.00 85.31 333 SER A N 1
ATOM 2595 C CA . SER A 1 333 ? -32.378 -6.083 25.591 1.00 85.31 333 SER A CA 1
ATOM 2596 C C . SER A 1 333 ? -33.816 -5.872 26.079 1.00 85.31 333 SER A C 1
ATOM 2598 O O . SER A 1 333 ? -34.619 -6.804 26.047 1.00 85.31 333 SER A O 1
ATOM 2600 N N . GLN A 1 334 ? -34.180 -4.650 26.486 1.00 82.19 334 GLN A N 1
ATOM 2601 C CA . GLN A 1 334 ? -35.561 -4.300 26.857 1.00 82.19 334 GLN A CA 1
ATOM 2602 C C . GLN A 1 334 ? -36.506 -4.253 25.645 1.00 82.19 334 GLN A C 1
ATOM 2604 O O . GLN A 1 334 ? -37.674 -4.620 25.755 1.00 82.19 334 GLN A O 1
ATOM 2609 N N . ALA A 1 335 ? -36.017 -3.836 24.473 1.00 77.69 335 ALA A N 1
ATOM 2610 C CA . ALA A 1 335 ? -36.825 -3.786 23.254 1.00 77.69 335 ALA A CA 1
ATOM 2611 C C . ALA A 1 335 ? -37.173 -5.182 22.702 1.00 77.69 335 ALA A C 1
ATOM 2613 O O . ALA A 1 335 ? -38.224 -5.340 22.084 1.00 77.69 335 ALA A O 1
ATOM 2614 N N . THR A 1 336 ? -36.323 -6.188 22.929 1.00 67.12 336 THR A N 1
ATOM 2615 C CA . THR A 1 336 ? -36.561 -7.588 22.525 1.00 67.12 336 THR A CA 1
ATOM 2616 C C . THR A 1 336 ? -37.365 -8.398 23.536 1.00 67.12 336 THR A C 1
ATOM 2618 O O . THR A 1 336 ? -38.003 -9.369 23.143 1.00 67.12 336 THR A O 1
ATOM 2621 N N . THR A 1 337 ? -37.360 -8.020 24.817 1.00 59.44 337 THR A N 1
ATOM 2622 C CA . THR A 1 337 ? -38.169 -8.674 25.867 1.00 59.44 337 THR A CA 1
ATOM 2623 C C . THR A 1 337 ? -39.549 -8.058 26.052 1.00 59.44 337 THR A C 1
ATOM 2625 O O . THR A 1 337 ? -40.376 -8.621 26.768 1.00 59.44 337 THR A O 1
ATOM 2628 N N . GLY A 1 338 ? -39.840 -6.946 25.373 1.00 57.44 338 GLY A N 1
ATOM 2629 C CA . GLY A 1 338 ? -41.216 -6.540 25.151 1.00 57.44 338 GLY A CA 1
ATOM 2630 C C . GLY A 1 338 ? -41.919 -7.659 24.398 1.00 57.44 338 GLY A C 1
ATOM 2631 O O . GLY A 1 338 ? -41.668 -7.836 23.208 1.00 57.44 338 GLY A O 1
ATOM 2632 N N . ASP A 1 339 ? -42.771 -8.401 25.106 1.00 57.84 339 ASP A N 1
ATOM 2633 C CA . ASP A 1 339 ? -43.762 -9.336 24.581 1.00 57.84 339 ASP A CA 1
ATOM 2634 C C . ASP A 1 339 ? -44.700 -8.554 23.651 1.00 57.84 339 ASP A C 1
ATOM 2636 O O . ASP A 1 339 ? -45.822 -8.173 23.988 1.00 57.84 339 ASP A O 1
ATOM 2640 N N . ARG A 1 340 ? -44.181 -8.171 22.480 1.00 63.69 340 ARG A N 1
ATOM 2641 C CA . ARG A 1 340 ? -44.970 -7.630 21.393 1.00 63.69 340 ARG A CA 1
ATOM 2642 C C . ARG A 1 340 ? -45.792 -8.811 20.941 1.00 63.69 340 ARG A C 1
ATOM 2644 O O . ARG A 1 340 ? -45.333 -9.613 20.127 1.00 63.69 340 ARG A O 1
ATOM 2651 N N . ALA A 1 341 ? -47.000 -8.893 21.494 1.00 75.94 341 ALA A N 1
ATOM 2652 C CA . ALA A 1 341 ? -48.058 -9.697 20.927 1.00 75.94 341 ALA A CA 1
ATOM 2653 C C . ALA A 1 341 ? -47.995 -9.469 19.408 1.00 75.94 341 ALA A C 1
ATOM 2655 O O . ALA A 1 341 ? -48.026 -8.306 18.979 1.00 75.94 341 ALA A O 1
ATOM 2656 N N . PRO A 1 342 ? -47.763 -10.528 18.609 1.00 81.12 342 PRO A N 1
ATOM 2657 C CA . PRO A 1 342 ? -47.621 -10.383 17.171 1.00 81.12 342 PRO A CA 1
ATOM 2658 C C . PRO A 1 342 ? -48.821 -9.593 16.668 1.00 81.12 342 PRO A C 1
ATOM 2660 O O . PRO A 1 342 ? -49.953 -9.871 17.075 1.00 81.12 342 PRO A O 1
ATOM 2663 N N . SER A 1 343 ? -48.568 -8.568 15.848 1.00 86.75 343 SER A N 1
ATOM 2664 C CA . SER A 1 343 ? -49.663 -7.750 15.335 1.00 86.75 343 SER A CA 1
ATOM 2665 C C . SER A 1 343 ? -50.675 -8.654 14.615 1.00 86.75 343 SER A C 1
ATOM 2667 O O . SER A 1 343 ? -50.289 -9.729 14.134 1.00 86.75 343 SER A O 1
ATOM 2669 N N . PRO A 1 344 ? -51.958 -8.269 14.538 1.00 90.31 344 PRO A N 1
ATOM 2670 C CA . PRO A 1 344 ? -52.973 -9.066 13.852 1.00 90.31 344 PRO A CA 1
ATOM 2671 C C . PRO A 1 344 ? -52.533 -9.470 12.437 1.00 90.31 344 PRO A C 1
ATOM 2673 O O . PRO A 1 344 ? -52.702 -10.621 12.045 1.00 90.31 344 PRO A O 1
ATOM 2676 N N . GLU A 1 345 ? -51.861 -8.562 11.724 1.00 89.31 345 GLU A N 1
ATOM 2677 C CA . GLU A 1 345 ? -51.324 -8.796 10.381 1.00 89.31 345 GLU A CA 1
ATOM 2678 C C . GLU A 1 345 ? -50.188 -9.830 10.386 1.00 89.31 345 GLU A C 1
ATOM 2680 O O . GLU A 1 345 ? -50.104 -10.676 9.496 1.00 89.31 345 GLU A O 1
ATOM 2685 N N . LEU A 1 346 ? -49.318 -9.808 11.402 1.00 87.94 346 LEU A N 1
ATOM 2686 C CA . LEU A 1 346 ? -48.240 -10.786 11.549 1.00 87.94 346 LEU A CA 1
ATOM 2687 C C . LEU A 1 346 ? -48.788 -12.175 11.909 1.00 87.94 346 LEU A C 1
ATOM 2689 O O . LEU A 1 346 ? -48.265 -13.186 11.440 1.00 87.94 346 LEU A O 1
ATOM 2693 N N . ALA A 1 347 ? -49.838 -12.236 12.733 1.00 91.62 347 ALA A N 1
ATOM 2694 C CA . ALA A 1 347 ? -50.524 -13.478 13.074 1.00 91.62 347 ALA A CA 1
ATOM 2695 C C . ALA A 1 347 ? -51.209 -14.094 11.842 1.00 91.62 347 ALA A C 1
ATOM 2697 O O . ALA A 1 347 ? -51.085 -15.300 11.616 1.00 91.62 347 ALA A O 1
ATOM 2698 N N . GLU A 1 348 ? -51.853 -13.268 11.015 1.00 92.62 348 GLU A N 1
ATOM 2699 C CA . GLU A 1 348 ? -52.471 -13.682 9.755 1.00 92.62 348 GLU A CA 1
ATOM 2700 C C . GLU A 1 348 ? -51.424 -14.152 8.733 1.00 92.62 348 GLU A C 1
ATOM 2702 O O . GLU A 1 348 ? -51.551 -15.237 8.162 1.00 92.62 348 GLU A O 1
ATOM 2707 N N . ALA A 1 349 ? -50.333 -13.397 8.564 1.00 90.62 349 ALA A N 1
ATOM 2708 C CA . ALA A 1 349 ? -49.222 -13.783 7.699 1.00 90.62 349 ALA A CA 1
ATOM 2709 C C . ALA A 1 349 ? -48.580 -15.101 8.156 1.00 90.62 349 ALA A C 1
ATOM 2711 O O . ALA A 1 349 ? -48.307 -15.977 7.333 1.00 90.62 349 ALA A O 1
ATOM 2712 N N . ARG A 1 350 ? -48.384 -15.287 9.470 1.00 90.69 350 ARG A N 1
ATOM 2713 C CA . ARG A 1 350 ? -47.860 -16.539 10.032 1.00 90.69 350 ARG A CA 1
ATOM 2714 C C . ARG A 1 350 ? -48.763 -17.721 9.698 1.00 90.69 350 ARG A C 1
ATOM 2716 O O . ARG A 1 350 ? -48.251 -18.789 9.369 1.00 90.69 350 ARG A O 1
ATOM 2723 N N . GLU A 1 351 ? -50.078 -17.534 9.756 1.00 94.25 351 GLU A N 1
ATOM 2724 C CA . GLU A 1 351 ? -51.022 -18.603 9.442 1.00 94.25 351 GLU A CA 1
ATOM 2725 C C . GLU A 1 351 ? -51.105 -18.890 7.941 1.00 94.25 351 GLU A C 1
ATOM 2727 O O . GLU A 1 351 ? -51.101 -20.053 7.541 1.00 94.25 351 GLU A O 1
ATOM 2732 N N . MET A 1 352 ? -51.042 -17.863 7.088 1.00 91.75 352 MET A N 1
ATOM 2733 C CA . MET A 1 352 ? -50.948 -18.044 5.634 1.00 91.75 352 MET A CA 1
ATOM 2734 C C . MET A 1 352 ? -49.670 -18.765 5.194 1.00 91.75 352 MET A C 1
ATOM 2736 O O . MET A 1 352 ? -49.688 -19.455 4.166 1.00 91.75 352 MET A O 1
ATOM 2740 N N . LEU A 1 353 ? -48.575 -18.585 5.937 1.00 92.19 353 LEU A N 1
ATOM 2741 C CA . LEU A 1 353 ? -47.259 -19.164 5.659 1.00 92.19 353 LEU A CA 1
ATOM 2742 C C . LEU A 1 353 ? -47.025 -20.515 6.350 1.00 92.19 353 LEU A C 1
ATOM 2744 O O . LEU A 1 353 ? -46.021 -21.174 6.073 1.00 92.19 353 LEU A O 1
ATOM 2748 N N . ARG A 1 354 ? -47.933 -20.972 7.218 1.00 94.56 354 ARG A N 1
ATOM 2749 C CA . ARG A 1 354 ? -47.800 -22.256 7.914 1.00 94.56 354 ARG A CA 1
ATOM 2750 C C . ARG A 1 354 ? -47.731 -23.406 6.897 1.00 94.56 354 ARG A C 1
ATOM 2752 O O . ARG A 1 354 ? -48.660 -23.633 6.128 1.00 94.56 354 ARG A O 1
ATOM 2759 N N . GLY A 1 355 ? -46.604 -24.123 6.884 1.00 92.19 355 GLY A N 1
ATOM 2760 C CA . GLY A 1 355 ? -46.344 -25.233 5.955 1.00 92.19 355 GLY A CA 1
ATOM 2761 C C . GLY A 1 355 ? -45.909 -24.819 4.542 1.00 92.19 355 GLY A C 1
ATOM 2762 O O . GLY A 1 355 ? -45.773 -25.686 3.682 1.00 92.19 355 GLY A O 1
ATOM 2763 N N . LYS A 1 356 ? -45.675 -23.524 4.288 1.00 90.25 356 LYS A N 1
ATOM 2764 C CA . LYS A 1 356 ? -45.187 -23.016 2.999 1.00 90.25 356 LYS A CA 1
ATOM 2765 C C . LYS A 1 356 ? -43.727 -22.588 3.100 1.00 90.25 356 LYS A C 1
ATOM 2767 O O . LYS A 1 356 ? -43.284 -22.067 4.118 1.00 90.25 356 LYS A O 1
ATOM 2772 N N . VAL A 1 357 ? -42.986 -22.785 2.013 1.00 85.31 357 VAL A N 1
ATOM 2773 C CA . VAL A 1 357 ? -41.618 -22.279 1.873 1.00 85.31 357 VAL A CA 1
ATOM 2774 C C . VAL A 1 357 ? -41.699 -20.861 1.317 1.00 85.31 357 VAL A C 1
ATOM 2776 O O . VAL A 1 357 ? -42.155 -20.662 0.193 1.00 85.31 357 VAL A O 1
ATOM 2779 N N . ALA A 1 358 ? -41.286 -19.877 2.112 1.00 84.12 358 ALA A N 1
ATOM 2780 C CA . ALA A 1 358 ? -41.146 -18.497 1.665 1.00 84.12 358 ALA A CA 1
ATOM 2781 C C . ALA A 1 358 ? -39.702 -18.249 1.212 1.00 84.12 358 ALA A C 1
ATOM 2783 O O . ALA A 1 358 ? -38.760 -18.561 1.940 1.00 84.12 358 ALA A O 1
ATOM 2784 N N . VAL A 1 359 ? -39.530 -17.669 0.023 1.00 81.75 359 VAL A N 1
ATOM 2785 C CA . VAL A 1 359 ? -38.233 -17.179 -0.458 1.00 81.75 359 VAL A CA 1
ATOM 2786 C C . VAL A 1 359 ? -38.217 -15.669 -0.264 1.00 81.75 359 VAL A C 1
ATOM 2788 O O . VAL A 1 359 ? -38.957 -14.944 -0.925 1.00 81.75 359 VAL A O 1
ATOM 2791 N N . LEU A 1 360 ? -37.394 -15.199 0.672 1.00 75.75 360 LEU A N 1
ATOM 2792 C CA . LEU A 1 360 ? -37.142 -13.777 0.880 1.00 75.75 360 LEU A CA 1
ATOM 2793 C C . LEU A 1 360 ? -36.098 -13.316 -0.135 1.00 75.75 360 LEU A C 1
ATOM 2795 O O . LEU A 1 360 ? -34.932 -13.694 -0.053 1.00 75.75 360 LEU A O 1
ATOM 2799 N N . ILE A 1 361 ? -36.531 -12.506 -1.095 1.00 78.81 361 ILE A N 1
ATOM 2800 C CA . ILE A 1 361 ? -35.640 -11.830 -2.036 1.00 78.81 361 ILE A CA 1
ATOM 2801 C C . ILE A 1 361 ? -35.395 -10.435 -1.463 1.00 78.81 361 ILE A C 1
ATOM 2803 O O . ILE A 1 361 ? -36.244 -9.553 -1.579 1.00 78.81 361 ILE A O 1
ATOM 2807 N N . GLY A 1 362 ? -34.275 -10.259 -0.764 1.00 70.69 362 GLY A N 1
ATOM 2808 C CA . GLY A 1 362 ? -33.853 -8.948 -0.276 1.00 70.69 362 GLY A CA 1
ATOM 2809 C C . GLY A 1 362 ? -33.348 -8.095 -1.437 1.00 70.69 362 GLY A C 1
ATOM 2810 O O . GLY A 1 362 ? -32.442 -8.516 -2.150 1.00 70.69 362 GLY A O 1
ATOM 2811 N N . GLY A 1 363 ? -33.937 -6.916 -1.636 1.00 53.69 363 GLY A N 1
ATOM 2812 C CA . GLY A 1 363 ? -33.337 -5.868 -2.459 1.00 53.69 363 GLY A CA 1
ATOM 2813 C C . GLY A 1 363 ? -32.330 -5.094 -1.617 1.00 53.69 363 GLY A C 1
ATOM 2814 O O . GLY A 1 363 ? -32.679 -4.638 -0.529 1.00 53.69 363 GLY A O 1
ATOM 2815 N N . GLU A 1 364 ? -31.093 -4.973 -2.093 1.00 45.97 364 GLU A N 1
ATOM 2816 C CA . GLU A 1 364 ? -30.122 -4.031 -1.531 1.00 45.97 364 GLU A CA 1
ATOM 2817 C C . GLU A 1 364 ? -30.674 -2.610 -1.714 1.00 45.97 364 GLU A C 1
ATOM 2819 O O . GLU A 1 364 ? -31.010 -2.216 -2.834 1.00 45.97 364 GLU A O 1
ATOM 2824 N N . ALA A 1 365 ? -30.848 -1.889 -0.604 1.00 41.28 365 ALA A N 1
ATOM 2825 C CA . ALA A 1 365 ? -31.307 -0.501 -0.576 1.00 41.28 365 ALA A CA 1
ATOM 2826 C C . ALA A 1 365 ? -30.121 0.462 -0.515 1.00 41.28 365 ALA A C 1
ATOM 2828 O O . ALA A 1 365 ? -29.174 0.165 0.253 1.00 41.28 365 ALA A O 1
#